Protein AF-A0A1I4KYV6-F1 (afdb_monomer)

Foldseek 3Di:
DEAAFFQDPVRQVVLLVVQLVVVVVPDPFYFYFDHPDNDGRCDPVNCVVVPHDPVNVVVRRVPTDGDPDDRDDPDDPPPDDPPDPDPDDDPVCVVPDDDAPAQWAPPHGPPDDDDDDDDPPPCSVLLVVLVLQCQQQQHHDVNTGGPHHAADEDEDPDPDPDPVVSQVVSCVVPPPGDCPSYHYHDDDDDPDDPDDDDDDD

Sequence (201 aa):
MVVVPDADDRGAATARSFAARARSAGATDVRVVAPLGERKGYDVSDSLDNGGTVEQLEALACAAEPESGPEPKPEEPDAGPRDGILNLRTSAEVRDMPDPLHLIGGVVPDGVIFQVHGPAGQYKSFLSLAMLLSVANGVPWLGHAITRSGRVVYVLSEGGKDPGSRIRAWLAAHPGCTDDNLLWAESAIQARSLVFTADSS

Solvent-accessible surface area (backbone atoms only — not comparable to full-atom values): 12683 Å² total; per-residue (Å²): 90,75,40,76,23,38,16,44,82,64,28,53,55,48,42,52,55,50,45,48,53,42,38,78,74,67,50,90,56,37,23,58,34,76,49,84,42,89,49,78,72,31,37,72,65,57,37,48,77,72,71,48,52,71,68,57,52,49,50,45,55,68,69,29,59,67,71,79,73,80,80,75,74,87,70,74,84,74,87,62,87,75,93,51,101,72,82,85,73,54,75,65,62,62,69,72,51,76,81,76,59,38,40,31,48,96,76,34,60,51,97,64,91,84,84,92,84,79,68,86,92,66,54,57,71,56,52,55,49,50,48,44,50,19,32,35,58,44,38,61,46,96,84,26,48,38,72,58,57,45,77,37,76,50,71,46,83,60,102,66,80,69,61,64,60,55,51,54,54,50,41,72,75,37,83,92,56,72,64,86,37,61,42,80,34,84,58,83,76,75,90,66,83,86,78,82,81,80,85,84,130

Structure (mmCIF, N/CA/C/O backbone):
data_AF-A0A1I4KYV6-F1
#
_entry.id   AF-A0A1I4KYV6-F1
#
loop_
_atom_site.group_PDB
_atom_site.id
_atom_site.type_symbol
_atom_site.label_atom_id
_atom_site.label_alt_id
_atom_site.label_comp_id
_atom_site.label_asym_id
_atom_site.label_entity_id
_atom_site.label_seq_id
_atom_site.pdbx_PDB_ins_code
_atom_site.Cartn_x
_atom_site.Cartn_y
_atom_site.Cartn_z
_atom_site.occupancy
_atom_site.B_iso_or_equiv
_atom_site.auth_seq_id
_atom_site.auth_comp_id
_atom_site.auth_asym_id
_atom_site.auth_atom_id
_atom_site.pdbx_PDB_model_num
ATOM 1 N N . MET A 1 1 ? -24.869 -6.304 31.002 1.00 73.94 1 MET A N 1
ATOM 2 C CA . MET A 1 1 ? -24.247 -5.480 29.943 1.00 73.94 1 MET A CA 1
ATOM 3 C C . MET A 1 1 ? -25.069 -4.218 29.788 1.00 73.94 1 MET A C 1
ATOM 5 O O . MET A 1 1 ? -26.287 -4.314 29.752 1.00 73.94 1 MET A O 1
ATOM 9 N N . VAL A 1 2 ? -24.424 -3.059 29.721 1.00 75.06 2 VAL A N 1
ATOM 10 C CA . VAL A 1 2 ? -25.105 -1.763 29.625 1.00 75.06 2 VAL A CA 1
ATOM 11 C C . VAL A 1 2 ? -24.638 -1.078 28.347 1.00 75.06 2 VAL A C 1
ATOM 13 O O . VAL A 1 2 ? -23.441 -1.041 28.077 1.00 75.06 2 VAL A O 1
ATOM 16 N N . VAL A 1 3 ? -25.582 -0.602 27.545 1.00 77.69 3 VAL A N 1
ATOM 17 C CA . VAL A 1 3 ? -25.354 0.068 26.265 1.00 77.69 3 VAL A CA 1
ATOM 18 C C . VAL A 1 3 ? -25.749 1.524 26.441 1.00 77.69 3 VAL A C 1
ATOM 20 O O . VAL A 1 3 ? -26.883 1.812 26.821 1.00 77.69 3 VAL A O 1
ATOM 23 N N . VAL A 1 4 ? -24.820 2.434 26.176 1.00 79.94 4 VAL A N 1
ATOM 24 C CA . VAL A 1 4 ? -25.071 3.875 26.234 1.00 79.94 4 VAL A CA 1
ATOM 25 C C . VAL A 1 4 ? -25.106 4.394 24.795 1.00 79.94 4 VAL A C 1
ATOM 27 O O . VAL A 1 4 ? -24.086 4.294 24.115 1.00 79.94 4 VAL A O 1
ATOM 30 N N . PRO A 1 5 ? -26.266 4.846 24.288 1.00 74.50 5 PRO A N 1
ATOM 31 C CA . PRO A 1 5 ? -26.385 5.377 22.939 1.00 74.50 5 PRO A CA 1
ATOM 32 C C . PRO A 1 5 ? -25.888 6.821 22.861 1.00 74.50 5 PRO A C 1
ATOM 34 O O . PRO A 1 5 ? -26.027 7.589 23.816 1.00 74.50 5 PRO A O 1
ATOM 37 N N . ASP A 1 6 ? -25.430 7.207 21.674 1.00 72.62 6 ASP A N 1
ATOM 38 C CA . ASP A 1 6 ? -25.257 8.614 21.325 1.00 72.62 6 ASP A CA 1
ATOM 39 C C . ASP A 1 6 ? -26.615 9.329 21.313 1.00 72.62 6 ASP A C 1
ATOM 41 O O . ASP A 1 6 ? -27.658 8.735 21.005 1.00 72.62 6 ASP A O 1
ATOM 45 N N . ALA A 1 7 ? -26.603 10.626 21.617 1.00 70.06 7 ALA A N 1
ATOM 46 C CA . ALA A 1 7 ? -27.782 11.487 21.597 1.00 70.06 7 ALA A CA 1
ATOM 47 C C . ALA A 1 7 ? -28.257 11.842 20.178 1.00 70.06 7 ALA A C 1
ATOM 49 O O . ALA A 1 7 ? -28.286 13.008 19.787 1.00 70.06 7 ALA A O 1
ATOM 50 N N . ASP A 1 8 ? -28.642 10.840 19.388 1.00 71.19 8 ASP A N 1
ATOM 51 C CA . ASP A 1 8 ? -29.376 11.027 18.140 1.00 71.19 8 ASP A CA 1
ATOM 52 C C . ASP A 1 8 ? -30.343 9.868 17.821 1.00 71.19 8 ASP A C 1
ATOM 54 O O . ASP A 1 8 ? -30.301 8.789 18.422 1.00 71.19 8 ASP A O 1
ATOM 58 N N . ASP A 1 9 ? -31.244 10.108 16.860 1.00 55.97 9 ASP A N 1
ATOM 59 C CA . ASP A 1 9 ? -32.286 9.151 16.459 1.00 55.97 9 ASP A CA 1
ATOM 60 C C . ASP A 1 9 ? -31.708 7.808 15.971 1.00 55.97 9 ASP A C 1
ATOM 62 O O . ASP A 1 9 ? -32.352 6.763 16.099 1.00 55.97 9 ASP A O 1
ATOM 66 N N . ARG A 1 10 ? -30.482 7.811 15.422 1.00 65.06 10 ARG A N 1
ATOM 67 C CA . ARG A 1 10 ? -29.798 6.598 14.948 1.00 65.06 10 ARG A CA 1
ATOM 68 C C . ARG A 1 10 ? -29.127 5.850 16.100 1.00 65.06 10 ARG A C 1
ATOM 70 O O . ARG A 1 10 ? -29.148 4.618 16.096 1.00 65.06 10 ARG A O 1
ATOM 77 N N . GLY A 1 11 ? -28.584 6.552 17.089 1.00 61.19 11 GLY A N 1
ATOM 78 C CA . GLY A 1 11 ? -27.910 6.001 18.262 1.00 61.19 11 GLY A CA 1
ATOM 79 C C . GLY A 1 11 ? -28.848 5.140 19.099 1.00 61.19 11 GLY A C 1
ATOM 80 O O . GLY A 1 11 ? -28.524 3.994 19.418 1.00 61.19 11 GLY A O 1
ATOM 81 N N . ALA A 1 12 ? -30.067 5.627 19.353 1.00 66.88 12 ALA A N 1
ATOM 82 C CA . ALA A 1 12 ? -31.075 4.876 20.101 1.00 66.88 12 ALA A CA 1
ATOM 83 C C . ALA A 1 12 ? -31.522 3.587 19.378 1.00 66.88 12 ALA A C 1
ATOM 85 O O . ALA A 1 12 ? -31.639 2.530 20.004 1.00 66.88 12 ALA A O 1
ATOM 86 N N . ALA A 1 13 ? -31.745 3.643 18.060 1.00 66.50 13 ALA A N 1
ATOM 87 C CA . ALA A 1 13 ? -32.128 2.473 17.263 1.00 66.50 13 ALA A CA 1
ATOM 88 C C . ALA A 1 13 ? -30.987 1.442 17.156 1.00 66.50 13 ALA A C 1
ATOM 90 O O . ALA A 1 13 ? -31.209 0.230 17.260 1.00 66.50 13 ALA A O 1
ATOM 91 N N . THR A 1 14 ? -29.752 1.925 17.014 1.00 68.50 14 THR A N 1
ATOM 92 C CA . THR A 1 14 ? -28.546 1.089 16.941 1.00 68.50 14 THR A CA 1
ATOM 93 C C . THR A 1 14 ? -28.287 0.378 18.268 1.00 68.50 14 THR A C 1
ATOM 95 O O . THR A 1 14 ? -28.042 -0.829 18.279 1.00 68.50 14 THR A O 1
ATOM 98 N N . ALA A 1 15 ? -28.418 1.083 19.396 1.00 71.62 15 ALA A N 1
ATOM 99 C CA . ALA A 1 15 ? -28.247 0.504 20.725 1.00 71.62 15 ALA A CA 1
ATOM 100 C C . ALA A 1 15 ? -29.270 -0.603 21.018 1.00 71.62 15 ALA A C 1
ATOM 102 O O . ALA A 1 15 ? -28.895 -1.658 21.533 1.00 71.62 15 ALA A O 1
ATOM 103 N N . ARG A 1 16 ? -30.537 -0.421 20.619 1.00 73.75 16 ARG A N 1
ATOM 104 C CA . ARG A 1 16 ? -31.571 -1.466 20.739 1.00 73.75 16 ARG A CA 1
ATOM 105 C C . ARG A 1 16 ? -31.271 -2.681 19.860 1.00 73.75 16 ARG A C 1
ATOM 107 O O . ARG A 1 16 ? -31.397 -3.814 20.319 1.00 73.75 16 ARG A O 1
ATOM 114 N N . SER A 1 17 ? -30.811 -2.461 18.629 1.00 69.88 17 SER A N 1
ATOM 115 C CA . SER A 1 17 ? -30.428 -3.547 17.712 1.00 69.88 17 SER A CA 1
ATOM 116 C C . SER A 1 17 ? -29.234 -4.346 18.242 1.00 69.88 17 SER A C 1
ATOM 118 O O . SER A 1 17 ? -29.226 -5.577 18.203 1.00 69.88 17 SER A O 1
ATOM 120 N N . PHE A 1 18 ? -28.236 -3.661 18.806 1.00 74.12 18 PHE A N 1
ATOM 121 C CA . PHE A 1 18 ? -27.112 -4.300 19.485 1.00 74.12 18 PHE A CA 1
ATOM 122 C C . PHE A 1 18 ? -27.566 -5.086 20.721 1.00 74.12 18 PHE A C 1
ATOM 124 O O . PHE A 1 18 ? -27.161 -6.237 20.893 1.00 74.12 18 PHE A O 1
ATOM 131 N N . ALA A 1 19 ? -28.445 -4.507 21.544 1.00 76.00 19 ALA A N 1
ATOM 132 C CA . ALA A 1 19 ? -28.967 -5.167 22.734 1.00 76.00 19 ALA A CA 1
ATOM 133 C C . ALA A 1 19 ? -29.714 -6.464 22.396 1.00 76.00 19 ALA A C 1
ATOM 135 O O . ALA A 1 19 ? -29.501 -7.492 23.041 1.00 76.00 19 ALA A O 1
ATOM 136 N N . ALA A 1 20 ? -30.520 -6.444 21.335 1.00 69.88 20 ALA A N 1
ATOM 137 C CA . ALA A 1 20 ? -31.213 -7.623 20.843 1.00 69.88 20 ALA A CA 1
ATOM 138 C C . ALA A 1 20 ? -30.245 -8.711 20.347 1.00 69.88 20 ALA A C 1
ATOM 140 O O . ALA A 1 20 ? -30.370 -9.871 20.734 1.00 69.88 20 ALA A O 1
ATOM 141 N N . ARG A 1 21 ? -29.220 -8.340 19.567 1.00 70.69 21 ARG A N 1
ATOM 142 C CA . ARG A 1 21 ? -28.192 -9.285 19.091 1.00 70.69 21 ARG A CA 1
ATOM 143 C C . ARG A 1 21 ? -27.394 -9.902 20.237 1.00 70.69 21 ARG A C 1
ATOM 145 O O . ARG A 1 21 ? -27.110 -11.096 20.208 1.00 70.69 21 ARG A O 1
ATOM 152 N N . ALA A 1 22 ? -27.057 -9.111 21.253 1.00 70.94 22 ALA A N 1
ATOM 153 C CA . ALA A 1 22 ? -26.382 -9.611 22.444 1.00 70.94 22 ALA A CA 1
ATOM 154 C C . ALA A 1 22 ? -27.251 -10.630 23.197 1.00 70.94 22 ALA A C 1
ATOM 156 O O . ALA A 1 22 ? -26.737 -11.666 23.620 1.00 70.94 22 ALA A O 1
ATOM 157 N N . ARG A 1 23 ? -28.567 -10.389 23.305 1.00 75.00 23 ARG A N 1
ATOM 158 C CA . ARG A 1 23 ? -29.514 -11.352 23.890 1.00 75.00 23 ARG A CA 1
ATOM 159 C C . ARG A 1 23 ? -29.583 -12.654 23.089 1.00 75.00 23 ARG A C 1
ATOM 161 O O . ARG A 1 23 ? -29.449 -13.717 23.688 1.00 75.00 23 ARG A O 1
ATOM 168 N N . SER A 1 24 ? -29.687 -12.593 21.759 1.00 65.19 24 SER A N 1
ATOM 169 C CA . SER A 1 24 ? -29.679 -13.800 20.910 1.00 65.19 24 SER A CA 1
ATOM 170 C C . SER A 1 24 ? -28.340 -14.554 20.943 1.00 65.19 24 SER A C 1
ATOM 172 O O . SER A 1 24 ? -28.306 -15.762 20.731 1.00 65.19 24 SER A O 1
ATOM 174 N N . ALA A 1 25 ? -27.235 -13.878 21.275 1.00 69.31 25 ALA 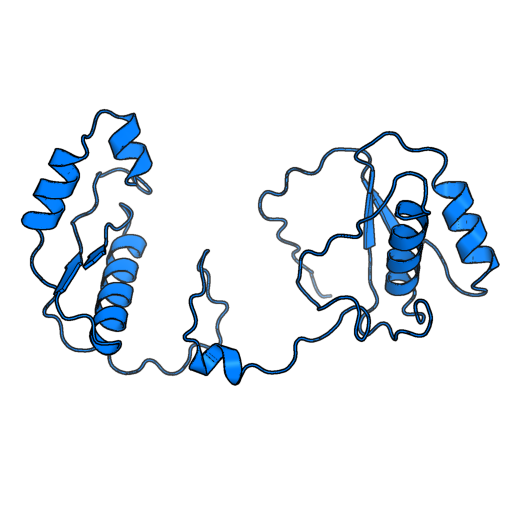A N 1
ATOM 175 C CA . ALA A 1 25 ? -25.933 -14.503 21.525 1.00 69.31 25 ALA A CA 1
ATOM 176 C C . ALA A 1 25 ? -25.787 -15.107 22.942 1.00 69.31 25 ALA A C 1
ATOM 178 O O . ALA A 1 25 ? -24.726 -15.635 23.273 1.00 69.31 25 ALA A O 1
ATOM 179 N N . GLY A 1 26 ? -26.830 -15.039 23.779 1.00 72.50 26 GLY A N 1
ATOM 180 C CA . GLY A 1 26 ? -26.866 -15.629 25.120 1.00 72.50 26 GLY A CA 1
ATOM 181 C C . GLY A 1 26 ? -26.654 -14.647 26.277 1.00 72.50 26 GLY A C 1
ATOM 182 O O . GLY A 1 26 ? -26.533 -15.087 27.421 1.00 72.50 26 GLY A O 1
ATOM 183 N N . ALA A 1 27 ? -26.610 -13.331 26.033 1.00 72.88 27 ALA A N 1
ATOM 184 C CA . ALA A 1 27 ? -26.543 -12.351 27.117 1.00 72.88 27 ALA A CA 1
ATOM 185 C C . ALA A 1 27 ? -27.884 -12.276 27.868 1.00 72.88 27 ALA A C 1
ATOM 187 O O . ALA A 1 27 ? -28.926 -11.983 27.285 1.00 72.88 27 ALA A O 1
ATOM 188 N N . THR A 1 28 ? -27.854 -12.514 29.179 1.00 73.38 28 THR A N 1
ATOM 189 C CA . THR A 1 28 ? -29.063 -12.615 30.016 1.00 73.38 28 THR A CA 1
ATOM 190 C C . THR A 1 28 ? -29.511 -11.294 30.642 1.00 73.38 28 THR A C 1
ATOM 192 O O . THR A 1 28 ? -30.671 -11.173 31.018 1.00 73.38 28 THR A O 1
ATOM 195 N N . ASP A 1 29 ? -28.617 -10.309 30.762 1.00 75.50 29 ASP A N 1
ATOM 196 C CA . ASP A 1 29 ? -28.914 -8.978 31.313 1.00 75.50 29 ASP A CA 1
ATOM 197 C C . ASP A 1 29 ? -28.306 -7.915 30.393 1.00 75.50 29 ASP A C 1
ATOM 199 O O . ASP A 1 29 ? -27.091 -7.686 30.408 1.00 75.50 29 ASP A O 1
ATOM 203 N N . VAL A 1 30 ? -29.136 -7.313 29.539 1.00 77.94 30 VAL A N 1
ATOM 204 C CA . VAL A 1 30 ? -28.747 -6.233 28.627 1.00 77.94 30 VAL A CA 1
ATOM 205 C C . VAL A 1 30 ? -29.667 -5.041 28.850 1.00 77.94 30 VAL A C 1
ATOM 207 O O . VAL A 1 30 ? -30.885 -5.182 28.783 1.00 77.94 30 VAL A O 1
ATOM 210 N N . ARG A 1 31 ? -29.082 -3.874 29.116 1.00 80.38 31 ARG A N 1
ATOM 211 C CA . ARG A 1 31 ? -29.794 -2.632 29.436 1.00 80.38 31 ARG A CA 1
ATOM 212 C C . ARG A 1 31 ? -29.348 -1.539 28.482 1.00 80.38 31 ARG A C 1
ATOM 214 O O . ARG A 1 31 ? -28.150 -1.418 28.233 1.00 80.38 31 ARG A O 1
ATOM 221 N N . VAL A 1 32 ? -30.283 -0.752 27.967 1.00 78.81 32 VAL A N 1
ATOM 222 C CA . VAL A 1 32 ? -29.984 0.422 27.139 1.00 78.81 32 VAL A CA 1
ATOM 223 C C . VAL A 1 32 ? -30.329 1.661 27.955 1.00 78.81 32 VAL A C 1
ATOM 225 O O . VAL A 1 32 ? -31.465 1.825 28.393 1.00 78.81 32 VAL A O 1
ATOM 228 N N . VAL A 1 33 ? -29.337 2.510 28.201 1.00 82.19 33 VAL A N 1
ATOM 229 C CA . VAL A 1 33 ? -29.520 3.763 28.943 1.00 82.19 33 VAL A CA 1
ATOM 230 C C . VAL A 1 33 ? -30.110 4.815 28.002 1.00 82.19 33 VAL A C 1
ATOM 232 O O . VAL A 1 33 ? -29.878 4.774 26.794 1.00 82.19 33 VAL A O 1
ATOM 235 N N . ALA A 1 34 ? -30.883 5.762 28.534 1.00 74.06 34 ALA A N 1
ATOM 236 C CA . ALA A 1 34 ? -31.271 6.940 27.764 1.00 74.06 34 ALA A CA 1
ATOM 237 C C . ALA A 1 34 ? -30.023 7.746 27.334 1.00 74.06 34 ALA A C 1
ATOM 239 O O . ALA A 1 34 ? -29.004 7.701 28.029 1.00 74.06 34 ALA A O 1
ATOM 240 N N . PRO A 1 35 ? -30.077 8.492 26.219 1.00 74.94 35 PRO A N 1
ATOM 241 C CA . PRO A 1 35 ? -28.957 9.330 25.814 1.00 74.94 35 PRO A CA 1
ATOM 242 C C . PRO A 1 35 ? -28.558 10.342 26.896 1.00 74.94 35 PRO A C 1
ATOM 244 O O . PRO A 1 35 ? -29.416 10.914 27.568 1.00 74.94 35 PRO A O 1
ATOM 247 N N . LEU A 1 36 ? -27.251 10.574 27.048 1.00 74.00 36 LEU A N 1
ATOM 248 C CA . LEU A 1 36 ? -26.672 11.376 28.139 1.00 74.00 36 LEU A CA 1
ATOM 249 C C . LEU A 1 36 ? -26.781 12.898 27.943 1.00 74.00 36 LEU A C 1
ATOM 251 O O . LEU A 1 36 ? -26.338 13.663 28.797 1.00 74.00 36 LEU A O 1
ATOM 255 N N . GLY A 1 37 ? -27.360 13.352 26.834 1.00 67.12 37 GLY A N 1
ATOM 256 C CA . GLY A 1 37 ? -27.524 14.767 26.528 1.00 67.12 37 GLY A CA 1
ATOM 257 C C . GLY A 1 37 ? -28.583 15.008 25.460 1.00 67.12 37 GLY A C 1
ATOM 258 O O . GLY A 1 37 ? -29.018 14.093 24.770 1.00 67.12 37 GLY A O 1
ATOM 259 N N . GLU A 1 38 ? -29.002 16.264 25.322 1.00 67.69 38 GLU A N 1
ATOM 260 C CA . GLU A 1 38 ? -29.987 16.687 24.313 1.00 67.69 38 GLU A CA 1
ATOM 261 C C . GLU A 1 38 ? -29.324 17.162 23.010 1.00 67.69 38 GLU A C 1
ATOM 263 O O . GLU A 1 38 ? -29.978 17.349 21.983 1.00 67.69 38 GLU A O 1
ATOM 268 N N . ARG A 1 39 ? -28.003 17.385 23.041 1.00 72.25 39 ARG A N 1
ATOM 269 C CA . ARG A 1 39 ? -27.239 17.829 21.878 1.00 72.25 39 ARG A CA 1
ATOM 270 C C . ARG A 1 39 ? -26.939 16.640 20.971 1.00 72.25 39 ARG A C 1
ATOM 272 O O . ARG A 1 39 ? -26.388 15.640 21.412 1.00 72.25 39 ARG A O 1
ATOM 279 N N . LYS A 1 40 ? -27.202 16.807 19.674 1.00 70.81 40 LYS A N 1
ATOM 280 C CA . LYS A 1 40 ? -26.864 15.811 18.652 1.00 70.81 40 LYS A CA 1
ATOM 281 C C . LYS A 1 40 ? -25.385 15.411 18.717 1.00 70.81 40 LYS A C 1
ATOM 283 O O . LYS A 1 40 ? -24.521 16.279 18.580 1.00 70.81 40 LYS A O 1
ATOM 288 N N . GLY A 1 41 ? -25.133 14.111 18.862 1.00 67.06 41 GLY A N 1
ATOM 289 C CA . GLY A 1 41 ? -23.789 13.529 18.930 1.00 67.06 41 GLY A CA 1
ATOM 290 C C . GLY A 1 41 ? -23.097 13.664 20.288 1.00 67.06 41 GLY A C 1
ATOM 291 O O . GLY A 1 41 ? -21.900 13.426 20.350 1.00 67.06 41 GLY A O 1
ATOM 292 N N . TYR A 1 42 ? -23.821 14.066 21.339 1.00 74.56 42 TYR A N 1
ATOM 293 C CA . TYR A 1 42 ? -23.301 14.074 22.705 1.00 74.56 42 TYR A CA 1
ATOM 294 C C . TYR A 1 42 ? -23.134 12.639 23.212 1.00 74.56 42 TYR A C 1
ATOM 296 O O . TYR A 1 42 ? -24.094 11.859 23.170 1.00 74.56 42 TYR A O 1
ATOM 304 N N . ASP A 1 43 ? -21.933 12.311 23.683 1.00 78.88 43 ASP A N 1
ATOM 305 C CA . ASP A 1 43 ? -21.541 10.963 24.097 1.00 78.88 43 ASP A CA 1
ATOM 306 C C . ASP A 1 43 ? -21.033 10.903 25.557 1.00 78.88 43 ASP A C 1
ATOM 308 O O . ASP A 1 43 ? -21.141 11.853 26.340 1.00 78.88 43 ASP A O 1
ATOM 312 N N . VAL A 1 44 ? -20.511 9.740 25.961 1.00 79.88 44 VAL A N 1
ATOM 313 C CA . VAL A 1 44 ? -19.952 9.523 27.309 1.00 79.88 44 VAL A CA 1
ATOM 314 C C . VAL A 1 44 ? -18.728 10.406 27.562 1.00 79.88 44 VAL A C 1
ATOM 316 O O . VAL A 1 44 ? -18.550 10.889 28.680 1.00 79.88 44 VAL A O 1
ATOM 319 N N . SER A 1 45 ? -17.888 10.617 26.549 1.00 75.94 45 SER A N 1
ATOM 320 C CA . SER A 1 45 ? -16.689 11.445 26.663 1.00 75.94 45 SER A CA 1
ATOM 321 C C . SER A 1 45 ? -17.066 12.905 26.887 1.00 75.94 45 SER A C 1
ATOM 323 O O . SER A 1 45 ? -16.581 13.507 27.843 1.00 75.94 45 SER A O 1
ATOM 325 N N . ASP A 1 46 ? -18.023 13.424 26.115 1.00 80.12 46 ASP A N 1
ATOM 326 C CA . ASP A 1 46 ? -18.579 14.761 26.318 1.00 80.12 46 ASP A CA 1
ATOM 327 C C . ASP A 1 46 ? -19.182 14.910 27.723 1.00 80.12 46 ASP A C 1
ATOM 329 O O . ASP A 1 46 ? -19.010 15.941 28.376 1.00 80.12 46 ASP A O 1
ATOM 333 N N . SER A 1 47 ? -19.870 13.878 28.223 1.00 79.44 47 SER A N 1
ATOM 334 C CA . SER A 1 47 ? -20.422 13.891 29.578 1.00 79.44 47 SER A CA 1
ATOM 335 C C . SER A 1 47 ? -19.338 14.018 30.646 1.00 79.44 47 SER A C 1
ATOM 337 O O . SER A 1 47 ? -19.502 14.816 31.566 1.00 79.44 47 SER A O 1
ATOM 339 N N . LEU A 1 48 ? -18.251 13.252 30.548 1.00 81.69 48 LEU A N 1
ATOM 340 C CA . LEU A 1 48 ? -17.160 13.282 31.527 1.00 81.69 48 LEU A CA 1
ATOM 341 C C . LEU A 1 48 ? -16.377 14.602 31.464 1.00 81.69 48 LEU A C 1
ATOM 343 O O . LEU A 1 48 ? -16.055 15.179 32.504 1.00 81.69 48 LEU A O 1
ATOM 347 N N . ASP A 1 49 ? -16.146 15.125 30.259 1.00 83.12 49 ASP A N 1
ATOM 348 C CA . ASP A 1 49 ? -15.432 16.388 30.045 1.00 83.12 49 ASP A CA 1
ATOM 349 C C . ASP A 1 49 ? -16.224 17.606 30.554 1.00 83.12 49 ASP A C 1
ATOM 351 O O . ASP A 1 49 ? -15.636 18.605 30.974 1.00 83.12 49 ASP A O 1
ATOM 355 N N . ASN A 1 50 ? -17.558 17.517 30.586 1.00 80.31 50 ASN A N 1
ATOM 356 C CA . ASN A 1 50 ? -18.445 18.562 31.111 1.00 80.31 50 ASN A CA 1
ATOM 357 C C . ASN A 1 50 ? -18.845 18.356 32.586 1.00 80.31 50 ASN A C 1
ATOM 359 O O . ASN A 1 50 ? -19.812 18.955 33.060 1.00 80.31 50 ASN A O 1
ATOM 363 N N . GLY A 1 51 ? -18.092 17.542 33.333 1.00 81.50 51 GLY A N 1
ATOM 364 C CA . GLY A 1 51 ? -18.267 17.372 34.779 1.00 81.50 51 GLY A CA 1
ATOM 365 C C . GLY A 1 51 ? -19.301 16.322 35.190 1.00 81.50 51 GLY A C 1
ATOM 366 O O . GLY A 1 51 ? -19.662 16.258 36.366 1.00 81.50 51 GLY A O 1
ATOM 367 N N . GLY A 1 52 ? -19.770 15.495 34.255 1.00 82.44 52 GLY A N 1
ATOM 368 C CA . GLY A 1 52 ? -20.478 14.261 34.574 1.00 82.44 52 GLY A CA 1
ATOM 369 C C . GLY A 1 52 ? -19.545 13.276 35.277 1.00 82.44 52 GLY A C 1
ATOM 370 O O . GLY A 1 52 ? -18.352 13.214 34.980 1.00 82.44 52 GLY A O 1
ATOM 371 N N . THR A 1 53 ? -20.072 12.513 36.230 1.00 81.38 53 THR A N 1
ATOM 372 C CA . THR A 1 53 ? -19.264 11.585 37.030 1.00 81.38 53 THR A CA 1
ATOM 373 C C . THR A 1 53 ? -19.568 10.129 36.702 1.00 81.38 53 THR A C 1
ATOM 375 O O . THR A 1 53 ? -20.637 9.788 36.190 1.00 81.38 53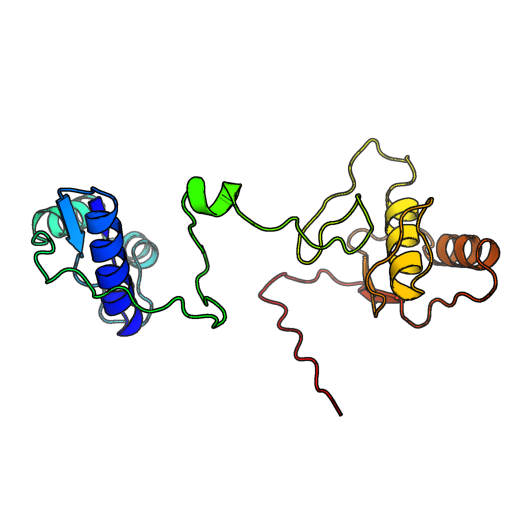 THR A O 1
ATOM 378 N N . VAL A 1 54 ? -18.623 9.242 37.017 1.00 76.75 54 VAL A N 1
ATOM 379 C CA . VAL A 1 54 ? -18.799 7.795 36.824 1.00 76.75 54 VAL A CA 1
ATOM 380 C C . VAL A 1 54 ? -19.984 7.285 37.648 1.00 76.75 54 VAL A C 1
ATOM 382 O O . VAL A 1 54 ? -20.771 6.486 37.155 1.00 76.75 54 VAL A O 1
ATOM 385 N N . GLU A 1 55 ? -20.189 7.819 38.851 1.00 78.12 55 GLU A N 1
ATOM 386 C CA . GLU A 1 55 ? -21.298 7.448 39.735 1.00 78.12 55 GLU A CA 1
ATOM 387 C C . GLU A 1 55 ? -22.661 7.799 39.122 1.00 78.12 55 GLU A C 1
ATOM 389 O O . GLU A 1 55 ? -23.639 7.076 39.310 1.00 78.12 55 GLU A O 1
ATOM 394 N N . GLN A 1 56 ? -22.743 8.891 38.356 1.00 77.19 56 GLN A N 1
ATOM 395 C CA . GLN A 1 56 ? -23.964 9.255 37.634 1.00 77.19 56 GLN A CA 1
ATOM 396 C C . GLN A 1 56 ? -24.242 8.280 36.485 1.00 77.19 56 GLN A C 1
ATOM 398 O O . GLN A 1 56 ? -25.388 7.874 36.291 1.00 77.19 56 GLN A O 1
ATOM 403 N N . LEU A 1 57 ? -23.203 7.847 35.764 1.00 77.12 57 LEU A N 1
ATOM 404 C CA . LEU A 1 57 ? -23.324 6.821 34.724 1.00 77.12 57 LEU A CA 1
ATOM 405 C C . LEU A 1 57 ? -23.734 5.466 35.315 1.00 77.12 57 LEU A C 1
ATOM 407 O O . LEU A 1 57 ? -24.587 4.781 34.752 1.00 77.12 57 LEU A O 1
ATOM 411 N N . GLU A 1 58 ? -23.186 5.099 36.473 1.00 76.62 58 GLU A N 1
ATOM 412 C CA . GLU A 1 58 ? -23.568 3.890 37.210 1.00 76.62 58 GLU A CA 1
ATOM 413 C C . GLU A 1 58 ? -25.013 3.951 37.715 1.00 76.62 58 GLU A C 1
ATOM 415 O O . GLU A 1 58 ? -25.743 2.962 37.619 1.00 76.62 58 GLU A O 1
ATOM 420 N N . ALA A 1 59 ? -25.462 5.110 38.203 1.00 79.19 59 ALA A N 1
ATOM 421 C CA . ALA A 1 59 ? -26.846 5.315 38.615 1.00 79.19 59 ALA A CA 1
ATOM 422 C C . ALA A 1 59 ? -27.812 5.173 37.428 1.00 79.19 59 ALA A C 1
ATOM 424 O O . ALA A 1 59 ? -28.842 4.509 37.548 1.00 79.19 59 ALA A O 1
ATOM 425 N N . LEU A 1 60 ? -27.457 5.730 36.267 1.00 80.31 60 LEU A N 1
ATOM 426 C CA . LEU A 1 60 ? -28.232 5.600 35.032 1.00 80.31 60 LEU A CA 1
ATOM 427 C C . LEU A 1 60 ? -28.266 4.154 34.518 1.00 80.31 60 LEU A C 1
ATOM 429 O O . LEU A 1 60 ? -29.321 3.660 34.125 1.00 80.31 60 LEU A O 1
ATOM 433 N N . ALA A 1 61 ? -27.138 3.450 34.582 1.00 75.88 61 ALA A N 1
ATOM 434 C CA . ALA A 1 61 ? -27.045 2.031 34.260 1.00 75.88 61 ALA A CA 1
ATOM 435 C C . ALA A 1 61 ? -27.909 1.157 35.188 1.00 75.88 61 ALA A C 1
ATOM 437 O O . ALA A 1 61 ? -28.565 0.218 34.731 1.00 75.88 61 ALA A O 1
ATOM 438 N N . CYS A 1 62 ? -27.926 1.473 36.486 1.00 77.44 62 CYS A N 1
ATOM 439 C CA . CYS A 1 62 ? -28.760 0.791 37.475 1.00 77.44 62 CYS A CA 1
ATOM 440 C C . CYS A 1 62 ? -30.253 1.071 37.269 1.00 77.44 62 CYS A C 1
ATOM 442 O O . CYS A 1 62 ? -31.060 0.159 37.447 1.00 77.44 62 CYS A O 1
ATOM 444 N N . ALA A 1 63 ? -30.607 2.305 36.900 1.00 77.12 63 ALA A N 1
ATOM 445 C CA . ALA A 1 63 ? -31.984 2.735 36.664 1.00 77.12 63 ALA A CA 1
ATOM 446 C C . ALA A 1 63 ? -32.554 2.256 35.318 1.00 77.12 63 ALA A C 1
ATOM 448 O O . ALA A 1 63 ? -33.772 2.193 35.167 1.00 77.12 63 ALA A O 1
ATOM 449 N N . ALA A 1 64 ? -31.699 1.922 34.347 1.00 77.44 64 ALA A N 1
ATOM 450 C CA . ALA A 1 64 ? -32.129 1.396 33.059 1.00 77.44 64 ALA A CA 1
ATOM 451 C C . ALA A 1 64 ? -32.790 0.019 33.218 1.00 77.44 64 ALA A C 1
ATOM 453 O O . ALA A 1 64 ? -32.226 -0.903 33.821 1.00 77.44 64 ALA A O 1
ATOM 454 N N . GLU A 1 65 ? -33.985 -0.127 32.649 1.00 73.31 65 GLU A N 1
ATOM 455 C CA . GLU A 1 65 ? -34.703 -1.396 32.654 1.00 73.31 65 GLU A CA 1
ATOM 456 C C . GLU A 1 65 ? -34.034 -2.409 31.704 1.00 73.31 65 GLU A C 1
ATOM 458 O O . GLU A 1 65 ? -33.500 -2.027 30.655 1.00 73.31 65 GLU A O 1
ATOM 463 N N . PRO A 1 66 ? -34.043 -3.712 32.044 1.00 71.75 66 PRO A N 1
ATOM 464 C CA . PRO A 1 66 ? -33.603 -4.757 31.130 1.00 71.75 66 PRO A CA 1
ATOM 465 C C . PRO A 1 66 ? -34.436 -4.737 29.848 1.00 71.75 66 PRO A C 1
ATOM 467 O O . PRO A 1 66 ? -35.668 -4.764 29.889 1.00 71.75 66 PRO A O 1
ATOM 470 N N . GLU A 1 67 ? -33.762 -4.736 28.700 1.00 71.44 67 GLU A N 1
ATOM 471 C CA . GLU A 1 67 ? -34.425 -4.753 27.399 1.00 71.44 67 GLU A CA 1
ATOM 472 C C . GLU A 1 67 ? -35.243 -6.040 27.243 1.00 71.44 67 GLU A C 1
ATOM 474 O O . GLU A 1 67 ? -34.690 -7.137 27.143 1.00 71.44 67 GLU A O 1
ATOM 479 N N . SER A 1 68 ? -36.570 -5.903 27.199 1.00 59.91 68 SER A N 1
ATOM 480 C CA . SER A 1 68 ? -37.547 -7.004 27.177 1.00 59.91 68 SER A CA 1
ATOM 481 C C . SER A 1 68 ? -38.388 -7.050 25.891 1.00 59.91 68 SER A C 1
ATOM 483 O O . SER A 1 68 ? -39.432 -7.698 25.841 1.00 59.91 68 SER A O 1
ATOM 485 N N . GLY A 1 69 ? -37.917 -6.403 24.820 1.00 60.03 69 GLY A N 1
ATOM 486 C CA . GLY A 1 69 ? -38.582 -6.403 23.515 1.00 60.03 69 GLY A CA 1
ATOM 487 C C . GLY A 1 69 ? -38.571 -7.763 22.793 1.00 60.03 69 GLY A C 1
ATOM 488 O O . GLY A 1 69 ? -37.747 -8.629 23.126 1.00 60.03 69 GLY A O 1
ATOM 489 N N . PRO A 1 70 ? -39.482 -7.955 21.812 1.00 51.94 70 PRO A N 1
ATOM 490 C CA . PRO A 1 70 ? -39.534 -9.152 20.981 1.00 51.94 70 PRO A CA 1
ATOM 491 C C . PRO A 1 70 ? -38.222 -9.333 20.220 1.00 51.94 70 PRO A C 1
ATOM 493 O O . PRO A 1 70 ? -37.614 -8.365 19.761 1.00 51.94 70 PRO A O 1
ATOM 496 N N . GLU A 1 71 ? -37.797 -10.588 20.102 1.00 49.66 71 GLU A N 1
ATOM 497 C CA . GLU A 1 71 ? -36.604 -10.964 19.353 1.00 49.66 71 GLU A CA 1
ATOM 498 C C . GLU A 1 71 ? -36.744 -10.458 17.903 1.00 49.66 71 GLU A C 1
ATOM 500 O O . GLU A 1 71 ? -37.782 -10.711 17.274 1.00 49.66 71 GLU A O 1
ATOM 505 N N . PRO A 1 72 ? -35.780 -9.680 17.376 1.00 50.00 72 PRO A N 1
ATOM 506 C CA . PRO A 1 72 ? -35.873 -9.171 16.020 1.00 50.00 72 PRO A CA 1
ATOM 507 C C . PRO A 1 72 ? -35.926 -10.361 15.067 1.00 50.00 72 PRO A C 1
ATOM 509 O O . PRO A 1 72 ? -35.148 -11.311 15.187 1.00 50.00 72 PRO A O 1
ATOM 512 N N . LYS A 1 73 ? -36.874 -10.321 14.124 1.00 42.75 73 LYS A N 1
ATOM 513 C CA . LYS A 1 73 ? -36.909 -11.297 13.033 1.00 42.75 73 LYS A CA 1
ATOM 514 C C . LYS A 1 73 ? -35.540 -11.283 12.346 1.00 42.75 73 LYS A C 1
ATOM 516 O O . LYS A 1 73 ? -34.987 -10.194 12.208 1.00 42.75 73 LYS A O 1
ATOM 521 N N . PRO A 1 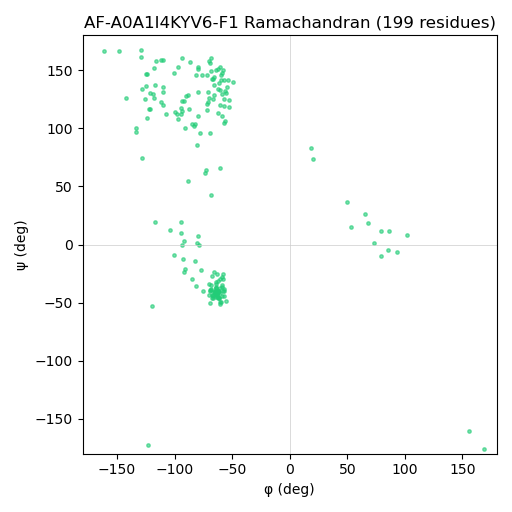74 ? -35.004 -12.440 11.918 1.00 44.41 74 PRO A N 1
ATOM 522 C CA . PRO A 1 74 ? -33.760 -12.474 11.167 1.00 44.41 74 PRO A CA 1
ATOM 523 C C . PRO A 1 74 ? -33.937 -11.588 9.937 1.00 44.41 74 PRO A C 1
ATOM 525 O O . PRO A 1 74 ? -34.692 -11.928 9.027 1.00 44.41 74 PRO A O 1
ATOM 528 N N . GLU A 1 75 ? -33.319 -10.414 9.954 1.00 45.69 75 GLU A N 1
ATOM 529 C CA . GLU A 1 75 ? -33.209 -9.593 8.764 1.00 45.69 75 GLU A CA 1
ATOM 530 C C . GLU A 1 75 ? -32.301 -10.368 7.810 1.00 45.69 75 GLU A C 1
ATOM 532 O O . GLU A 1 75 ? -31.213 -10.816 8.192 1.00 45.69 75 GLU A O 1
ATOM 537 N N . GLU A 1 76 ? -32.799 -10.616 6.598 1.00 40.69 76 GLU A N 1
ATOM 538 C CA . GLU A 1 76 ? -32.010 -11.209 5.524 1.00 40.69 76 GLU A CA 1
ATOM 539 C C . GLU A 1 76 ? -30.689 -10.440 5.407 1.00 40.69 76 GLU A C 1
ATOM 541 O O . GLU A 1 76 ? -30.686 -9.220 5.591 1.00 40.69 76 GLU A O 1
ATOM 546 N N . PRO A 1 77 ? -29.558 -11.128 5.172 1.00 42.44 77 PRO A N 1
ATOM 547 C CA . PRO A 1 77 ? -28.245 -10.511 5.238 1.00 42.44 77 PRO A CA 1
ATOM 548 C C . PRO A 1 77 ? -28.183 -9.335 4.266 1.00 42.44 77 PRO A C 1
ATOM 550 O O . PRO A 1 77 ? -28.076 -9.514 3.055 1.00 42.44 77 PRO A O 1
ATOM 553 N N . ASP A 1 78 ? -28.245 -8.133 4.833 1.00 43.06 78 ASP A N 1
ATOM 554 C CA . ASP A 1 78 ? -28.051 -6.891 4.113 1.00 43.06 78 ASP A CA 1
ATOM 555 C C . ASP A 1 78 ? -26.655 -6.927 3.478 1.00 43.06 78 ASP A C 1
ATOM 557 O O . ASP A 1 78 ? -25.624 -6.952 4.166 1.00 43.06 78 ASP A O 1
ATOM 561 N N . ALA A 1 79 ? -26.651 -7.027 2.148 1.00 43.88 79 ALA A N 1
ATOM 562 C CA . ALA A 1 79 ? -25.473 -6.970 1.293 1.00 43.88 79 ALA A CA 1
ATOM 563 C C . ALA A 1 79 ? -25.012 -5.519 1.052 1.00 43.88 79 ALA A C 1
ATOM 565 O O . ALA A 1 79 ? -24.121 -5.283 0.233 1.00 43.88 79 ALA A O 1
ATOM 566 N N . GLY A 1 80 ? -25.615 -4.544 1.738 1.00 46.12 80 GLY A N 1
ATOM 567 C CA . GLY A 1 80 ? -25.175 -3.161 1.754 1.00 46.12 80 GLY A CA 1
ATOM 568 C C . GLY A 1 80 ? -23.847 -2.955 2.503 1.00 46.12 80 GLY A C 1
ATOM 569 O O . GLY A 1 80 ? -23.474 -3.750 3.376 1.00 46.12 80 GLY A O 1
ATOM 570 N N . PRO A 1 81 ? -23.101 -1.879 2.185 1.00 44.31 81 PRO A N 1
ATOM 571 C CA . PRO A 1 81 ? -21.942 -1.462 2.963 1.00 44.31 81 PRO A CA 1
ATOM 572 C C . PRO A 1 81 ? -22.363 -1.216 4.414 1.00 44.31 81 PRO A C 1
ATOM 574 O O . PRO A 1 81 ? -23.218 -0.382 4.703 1.00 44.31 81 PRO A O 1
ATOM 577 N N . ARG A 1 82 ? -21.773 -1.968 5.343 1.00 52.94 82 ARG A N 1
ATOM 578 C CA . ARG A 1 82 ? -22.046 -1.810 6.772 1.00 52.94 82 ARG A CA 1
ATOM 579 C C . ARG A 1 82 ? -21.272 -0.596 7.290 1.00 52.94 82 ARG A C 1
ATOM 581 O O . ARG A 1 82 ? -20.095 -0.726 7.631 1.00 52.94 82 ARG A O 1
ATOM 588 N N . ASP A 1 83 ? -21.948 0.552 7.341 1.00 51.19 83 ASP A N 1
ATOM 589 C CA . ASP A 1 83 ? -21.472 1.877 7.792 1.00 51.19 83 ASP A CA 1
ATOM 590 C C . ASP A 1 83 ? -21.182 1.963 9.314 1.00 51.19 83 ASP A C 1
ATOM 592 O O . ASP A 1 83 ? -21.530 2.931 9.989 1.00 51.19 83 ASP A O 1
ATOM 596 N N . GLY A 1 84 ? -20.547 0.942 9.897 1.00 53.72 84 GLY A N 1
ATOM 597 C CA . GLY A 1 84 ? -20.123 0.925 11.300 1.00 53.72 84 GLY A CA 1
ATOM 598 C C . GLY A 1 84 ? -18.603 1.000 11.444 1.00 53.72 84 GLY A C 1
ATOM 599 O O . GLY A 1 84 ? -17.881 0.257 10.782 1.00 53.72 84 GLY A O 1
ATOM 600 N N . ILE A 1 85 ? -18.109 1.835 12.369 1.00 57.81 85 ILE A N 1
ATOM 601 C CA . ILE A 1 85 ? -16.675 1.942 12.728 1.00 57.81 85 ILE A CA 1
ATOM 602 C C . ILE A 1 85 ? -16.107 0.591 13.215 1.00 57.81 85 ILE A C 1
ATOM 604 O O .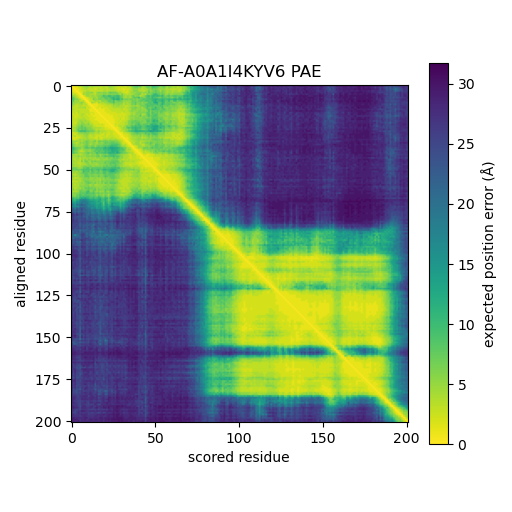 ILE A 1 85 ? -14.914 0.327 13.070 1.00 57.81 85 ILE A O 1
ATOM 608 N N . LEU A 1 86 ? -16.959 -0.296 13.741 1.00 48.25 86 LEU A N 1
ATOM 609 C CA . LEU A 1 86 ? -16.596 -1.636 14.205 1.00 48.25 86 LEU A CA 1
ATOM 610 C C . LEU A 1 86 ? -17.592 -2.679 13.683 1.00 48.25 86 LEU A C 1
ATOM 612 O O . LEU A 1 86 ? -18.639 -2.930 14.277 1.00 48.25 86 LEU A O 1
ATOM 616 N N . ASN A 1 87 ? -17.236 -3.332 12.578 1.00 71.31 87 ASN A N 1
ATOM 617 C CA . ASN A 1 87 ? -17.966 -4.487 12.059 1.00 71.31 87 ASN A CA 1
ATOM 618 C C . ASN A 1 87 ? -17.563 -5.760 12.821 1.00 71.31 87 ASN A C 1
ATOM 620 O O . ASN A 1 87 ? -16.672 -6.500 12.402 1.00 71.31 87 ASN A O 1
ATOM 624 N N . LEU A 1 88 ? -18.216 -6.004 13.962 1.00 75.75 88 LEU A N 1
ATOM 625 C CA . LEU A 1 88 ? -17.989 -7.199 14.777 1.00 75.75 88 LEU A CA 1
ATOM 626 C C . LEU A 1 88 ? -18.541 -8.451 14.078 1.00 75.75 88 LEU A C 1
ATOM 628 O O . LEU A 1 88 ? -19.691 -8.476 13.633 1.00 75.75 88 LEU A O 1
ATOM 632 N N . ARG A 1 89 ? -17.714 -9.496 14.016 1.00 78.38 89 ARG A N 1
ATOM 633 C CA . ARG A 1 89 ? -18.055 -10.833 13.516 1.00 78.38 89 ARG A CA 1
ATOM 634 C C . ARG A 1 89 ? -17.757 -11.869 14.594 1.00 78.38 89 ARG A C 1
ATOM 636 O O . ARG A 1 89 ? -16.813 -11.714 15.367 1.00 78.38 89 ARG A O 1
ATOM 643 N N . THR A 1 90 ? -18.554 -12.925 14.644 1.00 85.62 90 THR A N 1
ATOM 644 C CA . THR A 1 90 ? -18.313 -14.094 15.493 1.00 85.62 90 THR A CA 1
ATOM 645 C C . THR A 1 90 ? -17.116 -14.897 14.982 1.00 85.62 90 THR A C 1
ATOM 647 O O . THR A 1 90 ? -16.765 -14.853 13.803 1.00 85.62 90 THR A O 1
ATOM 650 N N . SER A 1 91 ? -16.487 -15.692 15.851 1.00 82.31 91 SER A N 1
ATOM 651 C CA . SER A 1 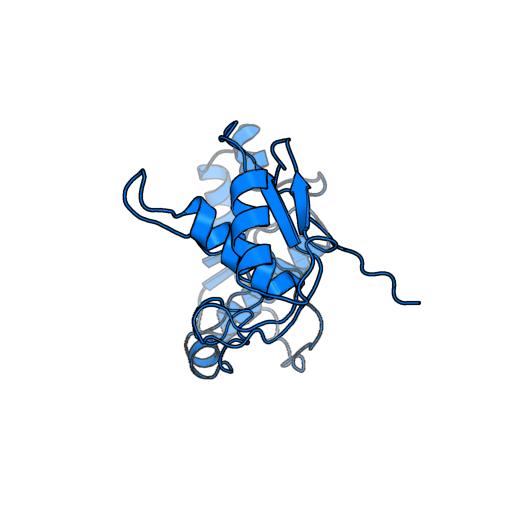91 ? -15.362 -16.547 15.446 1.00 82.31 91 SER A CA 1
ATOM 652 C C . SER A 1 91 ? -15.743 -17.612 14.411 1.00 82.31 91 SER A C 1
ATOM 654 O O . SER A 1 91 ? -14.868 -18.064 13.678 1.00 82.31 91 SER A O 1
ATOM 656 N N . ALA A 1 92 ? -17.015 -18.027 14.357 1.00 86.00 92 ALA A N 1
ATOM 657 C CA . ALA A 1 92 ? -17.518 -18.940 13.331 1.00 86.00 92 ALA A CA 1
ATOM 658 C C . ALA A 1 92 ? -17.542 -18.245 11.962 1.00 86.00 92 ALA A C 1
ATOM 660 O O . ALA A 1 92 ? -16.915 -18.723 11.026 1.00 86.00 92 ALA A O 1
ATOM 661 N N . GLU A 1 93 ? -18.134 -17.049 11.891 1.00 83.94 93 GLU A N 1
ATOM 662 C CA . GLU A 1 93 ? -18.153 -16.241 10.666 1.00 83.94 93 GLU A CA 1
ATOM 663 C C . GLU A 1 93 ? -16.742 -15.908 10.172 1.00 83.94 93 GLU A C 1
ATOM 665 O O . GLU A 1 93 ? -16.513 -15.891 8.971 1.00 83.94 93 GLU A O 1
ATOM 670 N N . VAL A 1 94 ? -15.787 -15.658 11.078 1.00 83.00 94 VAL A N 1
ATOM 671 C CA . VAL A 1 94 ? -14.391 -15.379 10.699 1.00 83.00 94 VAL A CA 1
ATOM 672 C C . VAL A 1 94 ? -13.682 -16.594 10.115 1.00 83.00 94 VAL A C 1
ATOM 674 O O . VAL A 1 94 ? -12.860 -16.439 9.217 1.00 83.00 94 VAL A O 1
ATOM 677 N N . ARG A 1 95 ? -13.989 -17.794 10.609 1.00 81.81 95 ARG A N 1
ATOM 678 C CA . ARG A 1 95 ? -13.363 -19.035 10.144 1.00 81.81 95 ARG A CA 1
ATOM 679 C C . ARG A 1 95 ? -13.805 -19.414 8.736 1.00 81.81 95 ARG A C 1
ATOM 681 O O . ARG A 1 95 ? -12.998 -19.947 7.986 1.00 81.81 95 ARG A O 1
ATOM 688 N N . ASP A 1 96 ? -15.055 -19.112 8.405 1.00 87.12 96 ASP A N 1
ATOM 689 C CA . ASP A 1 96 ? -15.664 -19.447 7.119 1.00 87.12 96 ASP A CA 1
ATOM 690 C C . ASP A 1 96 ? -15.552 -18.294 6.100 1.00 87.12 96 ASP A C 1
ATOM 692 O O . ASP A 1 96 ? -16.183 -18.331 5.041 1.00 87.12 96 ASP A O 1
ATOM 696 N N . MET A 1 97 ? -14.768 -17.247 6.403 1.00 78.25 97 MET A N 1
ATOM 697 C CA . MET A 1 97 ? -14.535 -16.154 5.458 1.00 78.25 97 MET A CA 1
ATOM 698 C C . MET A 1 97 ? -13.735 -16.635 4.240 1.00 78.25 97 MET A C 1
ATOM 700 O O . MET A 1 97 ? -12.810 -17.435 4.390 1.00 78.25 97 MET A O 1
ATOM 704 N N . PRO A 1 98 ? -14.053 -16.122 3.036 1.00 80.06 98 PRO A N 1
ATOM 705 C CA . PRO A 1 98 ? -13.253 -16.399 1.855 1.00 80.06 98 PRO A CA 1
ATOM 706 C C . PRO A 1 98 ? -11.834 -15.854 2.036 1.00 80.06 98 PRO A C 1
ATOM 708 O O . PRO A 1 98 ? -11.632 -14.840 2.714 1.00 80.06 98 PRO A O 1
ATOM 711 N N . ASP A 1 99 ? -10.869 -16.503 1.386 1.00 78.12 99 ASP A N 1
ATOM 712 C CA . ASP A 1 99 ? -9.493 -16.016 1.360 1.00 78.12 99 ASP A CA 1
ATOM 713 C C . ASP A 1 99 ? -9.459 -14.567 0.849 1.00 78.12 99 ASP A C 1
ATOM 715 O O . ASP A 1 99 ? -10.148 -14.232 -0.127 1.00 78.12 99 ASP A O 1
ATOM 719 N N . PRO A 1 100 ? -8.685 -13.680 1.501 1.00 75.31 100 PRO A N 1
ATOM 720 C CA . PRO A 1 100 ? -8.619 -12.292 1.088 1.00 75.31 100 PRO A CA 1
ATOM 721 C C . PRO A 1 100 ? -8.070 -12.214 -0.334 1.00 75.31 100 PRO A C 1
ATOM 723 O O . PRO A 1 100 ? -7.107 -12.894 -0.688 1.00 75.31 100 PRO A O 1
ATOM 726 N N . LEU A 1 101 ? -8.647 -11.337 -1.153 1.00 84.12 101 LEU A N 1
ATOM 727 C CA . LEU A 1 101 ? -8.000 -10.952 -2.402 1.00 84.12 101 LEU A CA 1
ATOM 728 C C . LEU A 1 101 ? -6.638 -10.335 -2.070 1.00 84.12 101 LEU A C 1
ATOM 730 O O . LEU A 1 101 ? -6.479 -9.678 -1.044 1.00 84.12 101 LEU A O 1
ATOM 734 N N . HIS A 1 102 ? -5.648 -10.550 -2.926 1.00 88.06 102 HIS A N 1
ATOM 735 C CA . HIS A 1 102 ? -4.310 -9.990 -2.757 1.00 88.06 102 HIS A CA 1
ATOM 736 C C . HIS A 1 102 ? -4.071 -8.931 -3.817 1.00 88.06 102 HIS A C 1
ATOM 738 O O . HIS A 1 102 ? -4.260 -9.239 -4.981 1.00 88.06 102 HIS A O 1
ATOM 744 N N . LEU A 1 103 ? -3.592 -7.739 -3.463 1.00 90.50 103 LEU A N 1
ATOM 745 C CA . LEU A 1 103 ? -3.056 -6.768 -4.424 1.00 90.50 103 LEU A CA 1
ATOM 746 C C . LEU A 1 103 ? -1.753 -7.285 -5.059 1.00 90.50 103 LEU A C 1
ATOM 748 O O . LEU A 1 103 ? -1.557 -7.199 -6.271 1.00 90.50 103 LEU A O 1
ATOM 752 N N . ILE A 1 104 ? -0.881 -7.859 -4.225 1.00 92.62 104 ILE A N 1
ATOM 753 C CA . ILE A 1 104 ? 0.350 -8.546 -4.633 1.00 92.62 104 ILE A CA 1
ATOM 754 C C . ILE A 1 104 ? 0.264 -9.972 -4.101 1.00 92.62 104 ILE A C 1
ATOM 756 O O . ILE A 1 104 ? 0.210 -10.175 -2.883 1.00 92.62 104 ILE A O 1
ATOM 760 N N . GLY A 1 105 ? 0.229 -10.952 -5.004 1.00 91.88 105 GLY A N 1
ATOM 761 C CA . GLY A 1 105 ? -0.071 -12.348 -4.684 1.00 91.88 105 GLY A CA 1
ATOM 762 C C . GLY A 1 105 ? 0.802 -12.903 -3.558 1.00 91.88 105 GLY A C 1
ATOM 763 O O . GLY A 1 105 ? 2.021 -12.951 -3.685 1.00 91.88 105 GLY A O 1
ATOM 764 N N . GLY A 1 106 ? 0.183 -13.311 -2.447 1.00 88.56 106 GLY A N 1
ATOM 765 C CA . GLY A 1 106 ? 0.879 -13.864 -1.278 1.00 88.56 106 GLY A CA 1
ATOM 766 C C . GLY A 1 106 ? 1.666 -12.856 -0.428 1.00 88.56 106 GLY A C 1
ATOM 767 O O . GLY A 1 106 ? 2.282 -13.265 0.549 1.00 88.56 106 GLY A O 1
ATOM 768 N N . VAL A 1 107 ? 1.653 -11.560 -0.768 1.00 90.44 107 VAL A N 1
ATOM 769 C CA . VAL A 1 107 ? 2.450 -10.524 -0.077 1.00 90.44 107 VAL A CA 1
ATOM 770 C C . VAL A 1 107 ? 1.565 -9.443 0.528 1.00 90.44 107 VAL A C 1
ATOM 772 O O . VAL A 1 107 ? 1.677 -9.150 1.714 1.00 90.44 107 VAL A O 1
ATOM 775 N N . VAL A 1 108 ? 0.683 -8.846 -0.275 1.00 89.31 108 VAL A N 1
ATOM 776 C CA . VAL A 1 108 ? -0.161 -7.722 0.148 1.00 89.31 108 VAL A CA 1
ATOM 777 C C . VAL A 1 108 ? -1.618 -8.093 -0.093 1.00 89.31 108 VAL A C 1
ATOM 779 O O . VAL A 1 108 ? -2.013 -8.173 -1.257 1.00 89.31 108 VAL A O 1
ATOM 782 N N . PRO A 1 109 ? -2.413 -8.338 0.963 1.00 86.69 109 PRO A N 1
ATOM 783 C CA . PRO A 1 109 ? -3.866 -8.416 0.855 1.00 86.69 109 PRO A CA 1
ATOM 784 C C . PRO A 1 109 ? -4.445 -7.112 0.286 1.00 86.69 109 PRO A C 1
ATOM 786 O O . PRO A 1 109 ? -3.874 -6.039 0.468 1.00 86.69 109 PRO A O 1
ATOM 789 N N . ASP A 1 110 ? -5.561 -7.181 -0.424 1.00 84.31 110 ASP A N 1
ATOM 790 C CA . ASP A 1 110 ? -6.255 -5.997 -0.924 1.00 84.31 110 ASP A CA 1
ATOM 791 C C . ASP A 1 110 ? -7.021 -5.299 0.212 1.00 84.31 110 ASP A C 1
ATOM 793 O O . ASP A 1 110 ? -7.513 -5.941 1.140 1.00 84.31 110 ASP A O 1
ATOM 797 N N . GLY A 1 111 ? -7.105 -3.969 0.153 1.00 80.12 111 GLY A N 1
ATOM 798 C CA . GLY A 1 111 ? -7.857 -3.167 1.125 1.00 80.12 111 GLY A CA 1
ATOM 799 C C . GLY A 1 111 ? -7.291 -3.121 2.553 1.00 80.12 111 GLY A C 1
ATOM 800 O O . GLY A 1 111 ? -8.022 -2.756 3.472 1.00 80.12 111 GLY A O 1
ATOM 801 N N . VAL A 1 112 ? -6.015 -3.468 2.768 1.00 80.62 112 VAL A N 1
ATOM 802 C CA . VAL A 1 112 ? -5.381 -3.435 4.101 1.00 80.62 112 VAL A CA 1
ATOM 803 C C . VAL A 1 112 ? -4.306 -2.359 4.227 1.00 80.62 112 VAL A C 1
ATOM 805 O O . VAL A 1 112 ? -3.698 -1.925 3.250 1.00 80.62 112 VAL A O 1
ATOM 808 N N . ILE A 1 113 ? -4.018 -1.981 5.471 1.00 84.75 113 ILE A N 1
ATOM 809 C CA . ILE A 1 113 ? -2.807 -1.241 5.828 1.00 84.75 113 ILE A CA 1
ATOM 810 C C . ILE A 1 113 ? -1.721 -2.265 6.161 1.00 84.75 113 ILE A C 1
ATOM 812 O O . ILE A 1 113 ? -1.933 -3.148 6.992 1.00 84.75 113 ILE A O 1
ATOM 816 N N . PHE A 1 114 ? -0.552 -2.141 5.536 1.00 84.94 114 PHE A N 1
ATOM 817 C CA . PHE A 1 114 ? 0.609 -2.989 5.810 1.00 84.94 114 PHE A CA 1
ATOM 818 C C . PHE A 1 114 ? 1.860 -2.145 6.072 1.00 84.94 114 PHE A C 1
ATOM 820 O O . PHE A 1 114 ? 1.923 -0.969 5.711 1.00 84.94 114 PHE A O 1
ATOM 827 N N . GLN A 1 115 ? 2.871 -2.751 6.697 1.00 86.44 115 GLN A N 1
ATOM 828 C CA . GLN A 1 115 ? 4.130 -2.089 7.032 1.00 86.44 115 GLN A CA 1
ATOM 829 C C . GLN A 1 115 ? 5.329 -2.896 6.528 1.00 86.44 115 GLN A C 1
ATOM 831 O O . GLN A 1 115 ? 5.431 -4.098 6.764 1.00 86.44 115 GLN A O 1
ATOM 836 N N . VAL A 1 116 ? 6.281 -2.212 5.891 1.00 85.75 116 VAL A N 1
ATOM 837 C CA . VAL A 1 116 ? 7.602 -2.768 5.564 1.00 85.75 116 VAL A CA 1
ATOM 838 C C . VAL A 1 116 ? 8.575 -2.400 6.685 1.00 85.75 116 VAL A C 1
ATOM 840 O O . VAL A 1 116 ? 8.878 -1.225 6.886 1.00 85.75 116 VAL A O 1
ATOM 843 N N . HIS A 1 117 ? 9.082 -3.395 7.415 1.00 85.62 117 HIS A N 1
ATOM 844 C CA . HIS A 1 117 ? 9.943 -3.189 8.586 1.00 85.62 117 HIS A CA 1
ATOM 845 C C . HIS A 1 117 ? 11.371 -3.746 8.404 1.00 85.62 117 HIS A C 1
ATOM 847 O O . HIS A 1 117 ? 11.634 -4.618 7.581 1.00 85.62 117 HIS A O 1
ATOM 853 N N . GLY A 1 118 ? 12.331 -3.225 9.178 1.00 82.69 118 GLY A N 1
ATOM 854 C CA . GLY A 1 118 ? 13.633 -3.852 9.449 1.00 82.69 118 GLY A CA 1
ATOM 855 C C . GLY A 1 118 ? 14.722 -2.831 9.834 1.00 82.69 118 GLY A C 1
ATOM 856 O O . GLY A 1 118 ? 14.404 -1.672 10.088 1.00 82.69 118 GLY A O 1
ATOM 857 N N . PRO A 1 119 ? 16.017 -3.180 9.731 1.00 81.44 119 PRO A N 1
ATOM 858 C CA . PRO A 1 119 ? 17.118 -2.270 10.077 1.00 81.44 119 PRO A CA 1
ATOM 859 C C . PRO A 1 119 ? 17.264 -1.076 9.119 1.00 81.44 119 PRO A C 1
ATOM 861 O O . PRO A 1 119 ? 16.972 -1.202 7.924 1.00 81.44 119 PRO A O 1
ATOM 864 N N . ALA A 1 120 ? 17.743 0.068 9.616 1.00 76.88 120 ALA A N 1
ATOM 865 C CA . ALA A 1 120 ? 18.058 1.238 8.792 1.00 76.88 120 ALA A CA 1
ATOM 866 C C . ALA A 1 120 ? 19.104 0.905 7.710 1.00 76.88 120 ALA A C 1
ATOM 868 O O . ALA A 1 120 ? 19.954 0.039 7.897 1.00 76.88 120 ALA A O 1
ATOM 869 N N . GLY A 1 121 ? 19.019 1.567 6.552 1.00 75.50 121 GLY A N 1
ATOM 870 C CA . GLY A 1 121 ? 19.930 1.332 5.421 1.00 75.50 121 GLY A CA 1
ATOM 871 C C . GLY A 1 121 ? 19.624 0.092 4.567 1.00 75.50 121 GLY A C 1
ATOM 872 O O . GLY A 1 121 ? 20.153 -0.022 3.470 1.00 75.50 121 GLY A O 1
ATOM 873 N N . GLN A 1 122 ? 18.708 -0.786 4.989 1.00 80.06 122 GLN A N 1
ATOM 874 C CA . GLN A 1 122 ? 18.396 -2.038 4.282 1.00 80.06 122 GLN A CA 1
ATOM 875 C C . GLN A 1 122 ? 17.310 -1.875 3.207 1.00 80.06 122 GLN A C 1
ATOM 877 O O . GLN A 1 122 ? 16.284 -2.547 3.252 1.00 80.06 122 GLN A O 1
ATOM 882 N N . TYR A 1 123 ? 17.505 -0.937 2.278 1.00 84.75 123 TYR A N 1
ATOM 883 C CA . TYR A 1 123 ? 16.737 -0.789 1.026 1.00 84.75 123 TYR A CA 1
ATOM 884 C C . TYR A 1 123 ? 15.199 -0.710 1.122 1.00 84.75 123 TYR A C 1
ATOM 886 O O . TYR A 1 123 ? 14.533 -0.800 0.097 1.00 84.75 123 TYR A O 1
ATOM 894 N N . LYS A 1 124 ? 14.603 -0.476 2.298 1.00 87.75 124 LYS A N 1
ATOM 895 C CA . LYS A 1 124 ? 13.133 -0.492 2.484 1.00 87.75 124 LYS A CA 1
ATOM 896 C C . LYS A 1 124 ? 12.411 0.454 1.549 1.00 87.75 124 LYS A C 1
ATOM 898 O O . LYS A 1 124 ? 11.489 0.049 0.867 1.00 87.75 124 LYS A O 1
ATOM 903 N N . SER A 1 125 ? 12.876 1.696 1.471 1.00 84.25 125 SER A N 1
ATOM 904 C CA . SER A 1 125 ? 12.279 2.697 0.590 1.00 84.25 125 SER A CA 1
ATOM 905 C C . SER A 1 125 ? 12.424 2.324 -0.886 1.00 84.25 125 SER A C 1
ATOM 907 O O . SER A 1 125 ? 11.557 2.652 -1.683 1.00 84.25 125 SER A O 1
ATOM 909 N N . PHE A 1 126 ? 13.508 1.634 -1.262 1.00 87.56 126 PHE A N 1
ATOM 910 C CA . PHE A 1 126 ? 13.663 1.112 -2.620 1.00 87.56 126 PHE A CA 1
ATOM 911 C C . PHE A 1 126 ? 12.690 -0.044 -2.875 1.00 87.56 126 PHE A C 1
ATOM 913 O O . PHE A 1 126 ? 12.033 -0.063 -3.907 1.00 87.56 126 PHE A O 1
ATOM 920 N N . LEU A 1 127 ? 12.542 -0.957 -1.910 1.00 90.44 127 LEU A N 1
ATOM 921 C CA . LEU A 1 127 ? 11.597 -2.068 -1.968 1.00 90.44 127 LEU A CA 1
ATOM 922 C C . LEU A 1 127 ? 10.152 -1.568 -2.089 1.00 90.44 127 LEU A C 1
ATOM 924 O O . LEU A 1 127 ? 9.442 -1.985 -2.999 1.00 90.44 127 LEU A O 1
ATOM 928 N N . SER A 1 128 ? 9.744 -0.632 -1.228 1.00 90.62 128 SER A N 1
ATOM 929 C CA . SER A 1 128 ? 8.425 0.004 -1.266 1.00 90.62 128 SER A CA 1
ATOM 930 C C . SER A 1 128 ? 8.177 0.702 -2.602 1.00 90.62 128 SER A C 1
ATOM 932 O O . SER A 1 128 ? 7.114 0.537 -3.190 1.00 90.62 128 SER A O 1
ATOM 934 N N . LEU A 1 129 ? 9.163 1.436 -3.125 1.00 90.81 129 LEU A N 1
ATOM 935 C CA . LEU A 1 129 ? 9.038 2.092 -4.425 1.00 90.81 129 LEU A CA 1
ATOM 936 C C . LEU A 1 129 ? 8.911 1.077 -5.572 1.00 90.81 129 LEU A C 1
ATOM 938 O O . LEU A 1 129 ? 8.079 1.256 -6.455 1.00 90.81 129 LEU A O 1
ATOM 942 N N . ALA A 1 130 ? 9.686 -0.008 -5.540 1.00 93.38 130 ALA A N 1
ATOM 943 C CA . ALA A 1 130 ? 9.601 -1.078 -6.529 1.00 93.38 130 ALA A CA 1
ATOM 944 C C . ALA A 1 130 ? 8.241 -1.794 -6.491 1.00 93.38 130 ALA A C 1
ATOM 946 O O . ALA A 1 130 ? 7.712 -2.134 -7.548 1.00 93.38 130 ALA A O 1
ATOM 947 N N . MET A 1 131 ? 7.653 -1.994 -5.302 1.00 94.25 131 MET A N 1
ATOM 948 C CA . MET A 1 131 ? 6.284 -2.511 -5.163 1.00 94.25 131 MET A CA 1
ATOM 949 C C . MET A 1 131 ? 5.284 -1.584 -5.855 1.00 94.25 131 MET A C 1
ATOM 951 O O . MET A 1 131 ? 4.492 -2.044 -6.671 1.00 94.25 131 MET A O 1
ATOM 955 N N . LEU A 1 132 ? 5.353 -0.278 -5.576 1.00 94.00 132 LEU A N 1
ATOM 956 C CA . LEU A 1 132 ? 4.436 0.706 -6.154 1.00 94.00 132 LEU A CA 1
ATOM 957 C C . LEU A 1 132 ? 4.568 0.792 -7.677 1.00 94.00 132 LEU A C 1
ATOM 959 O O . LEU A 1 132 ? 3.554 0.779 -8.362 1.00 94.00 132 LEU A O 1
ATOM 963 N N . LEU A 1 133 ? 5.789 0.805 -8.216 1.00 95.62 133 LEU A N 1
ATOM 964 C CA . LEU A 1 133 ? 6.020 0.800 -9.666 1.00 95.62 133 LEU A CA 1
ATOM 965 C C . LEU A 1 133 ? 5.515 -0.487 -10.336 1.00 95.62 133 LEU A C 1
ATOM 967 O O . LEU A 1 133 ? 4.952 -0.429 -11.429 1.00 95.62 133 LEU A O 1
ATOM 971 N N . SER A 1 134 ? 5.650 -1.633 -9.664 1.00 96.38 134 SER A N 1
ATOM 972 C CA . SER A 1 134 ? 5.121 -2.910 -10.161 1.00 96.38 134 SER A CA 1
ATOM 973 C C . SER A 1 134 ? 3.592 -2.903 -10.197 1.00 96.38 134 SER A C 1
ATOM 975 O O . SER A 1 134 ? 3.000 -3.283 -11.204 1.00 96.38 134 SER A O 1
ATOM 977 N N . VAL A 1 135 ? 2.947 -2.380 -9.146 1.00 95.19 135 VAL A N 1
ATOM 978 C CA . VAL A 1 135 ? 1.489 -2.171 -9.109 1.00 95.19 135 VAL A CA 1
ATOM 979 C C . VAL A 1 135 ? 1.048 -1.182 -10.193 1.00 95.19 135 VAL A C 1
ATOM 981 O O . VAL A 1 135 ? 0.107 -1.462 -10.928 1.00 95.19 135 VAL A O 1
ATOM 984 N N . ALA A 1 136 ? 1.756 -0.063 -10.354 1.00 95.38 136 ALA A N 1
ATOM 985 C CA . ALA A 1 136 ? 1.440 0.978 -11.333 1.00 95.38 136 ALA A CA 1
ATOM 986 C C . ALA A 1 136 ? 1.436 0.474 -12.783 1.00 95.38 136 ALA A C 1
ATOM 988 O O . ALA A 1 136 ? 0.630 0.929 -13.596 1.00 95.38 136 ALA A O 1
ATOM 989 N N . ASN A 1 137 ? 2.322 -0.477 -13.086 1.00 96.12 137 ASN A N 1
ATOM 990 C CA . ASN A 1 137 ? 2.493 -1.055 -14.417 1.00 96.12 137 ASN A CA 1
ATOM 991 C C . ASN A 1 137 ? 1.806 -2.420 -14.588 1.00 96.12 137 ASN A C 1
ATOM 993 O O . ASN A 1 137 ? 1.753 -2.937 -15.699 1.00 96.12 137 ASN A O 1
ATOM 997 N N . GLY A 1 138 ? 1.290 -3.027 -13.514 1.00 95.50 138 GLY A N 1
ATOM 998 C CA . GLY A 1 138 ? 0.711 -4.374 -13.558 1.00 95.50 138 GLY A CA 1
ATOM 999 C C . GLY A 1 138 ? 1.724 -5.479 -13.871 1.00 95.50 138 GLY A C 1
ATOM 1000 O O . GLY A 1 138 ? 1.347 -6.517 -14.411 1.00 95.50 138 GLY A O 1
ATOM 1001 N N . VAL A 1 139 ? 3.004 -5.268 -13.554 1.00 96.75 139 VAL A N 1
ATOM 1002 C CA . VAL A 1 139 ? 4.080 -6.237 -13.818 1.00 96.75 139 VAL A CA 1
ATOM 1003 C C . VAL A 1 139 ? 4.443 -7.017 -12.557 1.00 96.75 139 VAL A C 1
ATOM 1005 O O . VAL A 1 139 ? 4.366 -6.452 -11.466 1.00 96.75 139 VAL A O 1
ATOM 1008 N N . PRO A 1 140 ? 4.859 -8.294 -12.661 1.00 96.25 140 PRO A N 1
ATOM 1009 C CA . PRO A 1 140 ? 5.192 -9.093 -11.489 1.00 96.25 140 PRO A CA 1
ATOM 1010 C C . PRO A 1 140 ? 6.263 -8.440 -10.613 1.00 96.25 140 PRO A C 1
ATOM 1012 O O . PRO A 1 140 ? 7.326 -8.046 -11.092 1.00 96.25 140 PRO A O 1
ATOM 1015 N N . TRP A 1 141 ? 6.014 -8.399 -9.309 1.00 94.62 141 TRP A N 1
ATOM 1016 C CA . TRP A 1 141 ? 6.968 -7.907 -8.325 1.00 94.62 141 TRP A CA 1
ATOM 1017 C C . TRP A 1 141 ? 7.711 -9.080 -7.690 1.00 94.62 141 TRP A C 1
ATOM 1019 O O . TRP A 1 141 ? 7.108 -9.872 -6.973 1.00 94.62 141 TRP A O 1
ATOM 1029 N N . LEU A 1 142 ? 9.016 -9.220 -7.952 1.00 93.81 142 LEU A N 1
ATOM 1030 C CA . LEU A 1 142 ? 9.849 -10.317 -7.420 1.00 93.81 142 LEU A CA 1
ATOM 1031 C C . LEU A 1 142 ? 9.235 -11.721 -7.626 1.00 93.81 142 LEU A C 1
ATOM 1033 O O . LEU A 1 142 ? 9.351 -12.594 -6.772 1.00 93.81 142 LEU A O 1
ATOM 1037 N N . GLY A 1 143 ? 8.561 -11.935 -8.760 1.00 93.62 143 GLY A N 1
ATOM 1038 C CA . GLY A 1 143 ? 7.872 -13.194 -9.076 1.00 93.62 143 GLY A CA 1
ATOM 1039 C C . GLY A 1 143 ? 6.443 -13.307 -8.530 1.00 93.62 143 GLY A C 1
ATOM 1040 O O . GLY A 1 143 ? 5.744 -14.257 -8.870 1.00 93.62 143 GLY A O 1
ATOM 1041 N N . HIS A 1 144 ? 5.973 -12.332 -7.750 1.00 95.69 144 HIS A N 1
ATOM 1042 C CA . HIS A 1 144 ? 4.592 -12.253 -7.284 1.00 95.69 144 HIS A CA 1
ATOM 1043 C C . HIS A 1 144 ? 3.720 -11.502 -8.293 1.00 95.69 144 HIS A C 1
ATOM 1045 O O . HIS A 1 144 ? 4.044 -10.389 -8.710 1.00 95.69 144 HIS A O 1
ATOM 1051 N N . ALA A 1 145 ? 2.596 -12.105 -8.678 1.00 94.81 145 ALA A N 1
ATOM 1052 C CA . ALA A 1 145 ? 1.651 -11.489 -9.600 1.00 94.81 145 ALA A CA 1
ATOM 1053 C C . ALA A 1 145 ? 0.963 -10.266 -8.971 1.00 94.81 145 ALA A C 1
ATOM 1055 O O . ALA A 1 145 ? 0.611 -10.275 -7.788 1.00 94.81 145 ALA A O 1
ATOM 1056 N N . ILE A 1 146 ? 0.739 -9.240 -9.791 1.00 94.56 146 ILE A N 1
ATOM 1057 C CA . ILE A 1 146 ? -0.106 -8.093 -9.457 1.00 94.56 146 ILE A CA 1
ATOM 1058 C C . ILE A 1 146 ? -1.515 -8.405 -9.947 1.00 94.56 146 ILE A C 1
ATOM 1060 O O . ILE A 1 146 ? -1.706 -8.692 -11.126 1.00 94.56 146 ILE A O 1
ATOM 1064 N N . THR A 1 147 ? -2.499 -8.370 -9.054 1.00 91.06 147 THR A N 1
ATOM 1065 C CA . THR A 1 147 ? -3.891 -8.702 -9.410 1.00 91.06 147 THR A CA 1
ATOM 1066 C C . THR A 1 147 ? -4.646 -7.516 -9.992 1.00 91.06 147 THR A C 1
ATOM 1068 O O . THR A 1 147 ? -5.538 -7.696 -10.817 1.00 91.06 147 THR A O 1
ATOM 1071 N N . ARG A 1 148 ? -4.278 -6.299 -9.579 1.00 90.19 148 ARG A N 1
ATOM 1072 C CA . ARG A 1 148 ? -4.876 -5.048 -10.037 1.00 90.19 148 ARG A CA 1
ATOM 1073 C C . ARG A 1 148 ? -3.807 -3.975 -10.177 1.00 90.19 148 ARG A C 1
ATOM 1075 O O . ARG A 1 148 ? -3.091 -3.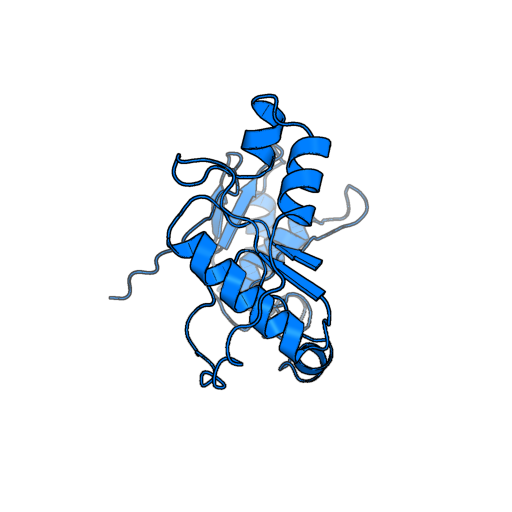686 -9.220 1.00 90.19 148 ARG A O 1
ATOM 1082 N N . SER A 1 149 ? -3.734 -3.370 -11.358 1.00 91.62 149 SER A N 1
ATOM 1083 C CA . SER A 1 149 ? -2.918 -2.184 -11.605 1.00 91.62 149 SER A CA 1
ATOM 1084 C C . SER A 1 149 ? -3.722 -0.898 -11.426 1.00 91.62 149 SER A C 1
ATOM 1086 O O . SER A 1 149 ? -4.956 -0.901 -11.429 1.00 91.62 149 SER A O 1
ATOM 1088 N N . GLY A 1 150 ? -3.024 0.218 -11.231 1.00 89.81 150 GLY A N 1
ATOM 1089 C CA . GLY A 1 150 ? -3.663 1.521 -11.089 1.00 89.81 150 GLY A CA 1
ATOM 1090 C C . GLY A 1 150 ? -2.713 2.606 -10.604 1.00 89.81 150 GLY A C 1
ATOM 1091 O O . GLY A 1 150 ? -1.519 2.379 -10.422 1.00 89.81 150 GLY A O 1
ATOM 1092 N N . ARG A 1 151 ? -3.260 3.801 -10.383 1.00 91.44 151 ARG A N 1
ATOM 1093 C CA . ARG A 1 151 ? -2.496 4.926 -9.837 1.00 91.44 151 ARG A CA 1
ATOM 1094 C C . ARG A 1 151 ? -2.055 4.630 -8.411 1.00 91.44 151 ARG A C 1
ATOM 1096 O O . ARG A 1 151 ? -2.840 4.144 -7.597 1.00 91.44 151 ARG A O 1
ATOM 1103 N N . VAL A 1 152 ? -0.815 4.979 -8.112 1.00 91.50 152 VAL A N 1
ATOM 1104 C CA . VAL A 1 152 ? -0.197 4.819 -6.798 1.00 91.50 152 VAL A CA 1
ATOM 1105 C C . VAL A 1 152 ? 0.338 6.161 -6.319 1.00 91.50 152 VAL A C 1
ATOM 1107 O O . VAL A 1 152 ? 0.784 6.978 -7.120 1.00 91.50 152 VAL A O 1
ATOM 1110 N N . VAL A 1 153 ? 0.298 6.396 -5.010 1.00 90.19 153 VAL A N 1
ATOM 1111 C CA . VAL A 1 153 ? 0.823 7.622 -4.399 1.00 90.19 153 VAL A CA 1
ATOM 1112 C C . VAL A 1 153 ? 1.961 7.253 -3.457 1.00 90.19 153 VAL A C 1
ATOM 1114 O O . VAL A 1 153 ? 1.781 6.437 -2.554 1.00 90.19 153 VAL A O 1
ATOM 1117 N N . TYR A 1 154 ? 3.124 7.870 -3.650 1.00 88.44 154 TYR A N 1
ATOM 1118 C CA . TYR A 1 154 ? 4.244 7.809 -2.720 1.00 88.44 154 TYR A CA 1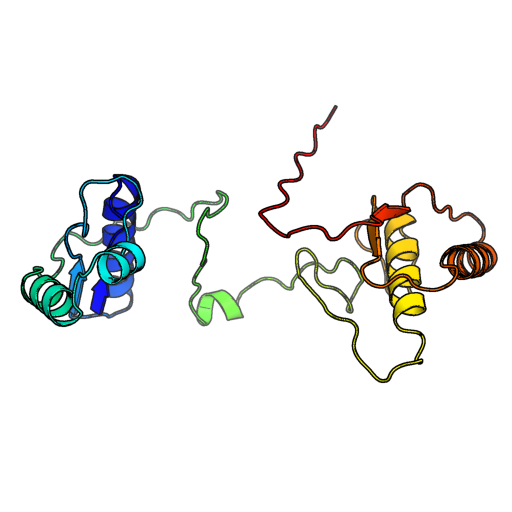
ATOM 1119 C C . TYR A 1 154 ? 4.258 9.079 -1.862 1.00 88.44 154 TYR A C 1
ATOM 1121 O O . TYR A 1 154 ? 4.495 10.178 -2.366 1.00 88.44 154 TYR A O 1
ATOM 1129 N N . VAL A 1 155 ? 4.027 8.933 -0.556 1.00 86.69 155 VAL A N 1
ATOM 1130 C CA . VAL A 1 155 ? 4.061 10.047 0.405 1.00 86.69 155 VAL A CA 1
ATOM 1131 C C . VAL A 1 155 ? 5.451 10.133 1.038 1.00 86.69 155 VAL A C 1
ATOM 1133 O O . VAL A 1 155 ? 5.898 9.201 1.707 1.00 86.69 155 VAL A O 1
ATOM 1136 N N . LEU A 1 156 ? 6.149 11.247 0.823 1.00 77.44 156 LEU A N 1
ATOM 1137 C CA . LEU A 1 156 ? 7.464 11.525 1.399 1.00 77.44 156 LEU A CA 1
ATOM 1138 C C . LEU A 1 156 ? 7.291 12.262 2.736 1.00 77.44 156 LEU A C 1
ATOM 1140 O O . LEU A 1 156 ? 7.057 13.463 2.755 1.00 77.44 156 LEU A O 1
ATOM 1144 N N . SER A 1 157 ? 7.398 11.552 3.863 1.00 66.50 157 SER A N 1
ATOM 1145 C CA . SER A 1 157 ? 7.257 12.155 5.203 1.00 66.50 157 SER A CA 1
ATOM 1146 C C . SER A 1 157 ? 8.577 12.633 5.818 1.00 66.50 157 SER A C 1
ATOM 1148 O O . SER A 1 157 ? 8.585 13.514 6.670 1.00 66.50 157 SER A O 1
ATOM 1150 N N . GLU A 1 158 ? 9.702 12.065 5.391 1.00 62.62 158 GLU A N 1
ATOM 1151 C CA . GLU A 1 158 ? 11.050 12.480 5.780 1.00 62.62 158 GLU A CA 1
ATOM 1152 C C . GLU A 1 158 ? 11.755 12.913 4.497 1.00 62.62 158 GLU A C 1
ATOM 1154 O O . GLU A 1 158 ? 11.692 12.167 3.522 1.00 62.62 158 GLU A O 1
ATOM 1159 N N . GLY A 1 159 ? 12.377 14.100 4.466 1.00 56.53 159 GLY A N 1
ATOM 1160 C CA . GLY A 1 159 ? 13.018 14.718 3.288 1.00 56.53 159 GLY A CA 1
ATOM 1161 C C . GLY A 1 159 ? 14.170 13.898 2.685 1.00 56.53 159 GLY A C 1
ATOM 1162 O O . GLY A 1 159 ? 15.338 14.279 2.748 1.00 56.53 159 GLY A O 1
ATOM 1163 N N . GLY A 1 160 ? 13.838 12.728 2.147 1.00 57.16 160 GLY A N 1
ATOM 1164 C CA . GLY A 1 160 ? 14.735 11.660 1.753 1.00 57.16 160 GLY A CA 1
ATOM 1165 C C . GLY A 1 160 ? 15.366 11.885 0.385 1.00 57.16 160 GLY A C 1
ATOM 1166 O O . GLY A 1 160 ? 14.763 12.419 -0.540 1.00 57.16 160 GLY A O 1
ATOM 1167 N N . LYS A 1 161 ? 16.615 11.430 0.275 1.00 64.38 161 LYS A N 1
ATOM 1168 C CA . LYS A 1 161 ? 17.515 11.622 -0.869 1.00 64.38 161 LYS A CA 1
ATOM 1169 C C . LYS A 1 161 ? 16.993 10.985 -2.168 1.00 64.38 161 LYS A C 1
ATOM 1171 O O . LYS A 1 161 ? 16.612 9.815 -2.163 1.00 64.38 161 LYS A O 1
ATOM 1176 N N . ASP A 1 162 ? 17.079 11.768 -3.249 1.00 73.88 162 ASP A N 1
ATOM 1177 C CA . ASP A 1 162 ? 16.895 11.456 -4.682 1.00 73.88 162 ASP A CA 1
ATOM 1178 C C . ASP A 1 162 ? 16.085 10.178 -4.999 1.00 73.88 162 ASP A C 1
ATOM 1180 O O . ASP A 1 162 ? 16.656 9.173 -5.450 1.00 73.88 162 ASP A O 1
ATOM 1184 N N . PRO A 1 163 ? 14.751 10.195 -4.807 1.00 79.50 163 PRO A N 1
ATOM 1185 C CA . PRO A 1 163 ? 13.883 9.122 -5.290 1.00 79.50 163 PRO A CA 1
ATOM 1186 C C . PRO A 1 163 ? 13.999 8.914 -6.807 1.00 79.50 163 PRO A C 1
ATOM 1188 O O . PRO A 1 163 ? 13.885 7.781 -7.272 1.00 79.50 163 PRO A O 1
ATOM 1191 N N . GLY A 1 164 ? 14.312 9.966 -7.571 1.00 87.19 164 GLY A N 1
ATOM 1192 C CA . GLY A 1 164 ? 14.467 9.905 -9.022 1.00 87.19 164 GLY A CA 1
ATOM 1193 C C . GLY A 1 164 ? 15.524 8.896 -9.469 1.00 87.19 164 GLY A C 1
ATOM 1194 O O . GLY A 1 164 ? 15.294 8.147 -10.417 1.00 87.19 164 GLY A O 1
ATOM 1195 N N . SER A 1 165 ? 16.657 8.802 -8.764 1.00 88.75 165 SER A N 1
ATOM 1196 C CA . SER A 1 165 ? 17.683 7.782 -9.051 1.00 88.75 165 SER A CA 1
ATOM 1197 C C . SER A 1 165 ? 17.139 6.351 -8.997 1.00 88.75 165 SER A C 1
ATOM 1199 O O . SER A 1 165 ? 17.499 5.515 -9.827 1.00 88.75 165 SER A O 1
ATOM 1201 N N . ARG A 1 166 ? 16.235 6.078 -8.054 1.00 89.31 166 ARG A N 1
ATOM 1202 C CA . ARG A 1 166 ? 15.651 4.753 -7.828 1.00 89.31 166 ARG A CA 1
ATOM 1203 C C . ARG A 1 166 ? 14.614 4.413 -8.888 1.00 89.31 166 ARG A C 1
ATOM 1205 O O . ARG A 1 166 ? 14.609 3.284 -9.366 1.00 89.31 166 ARG A O 1
ATOM 1212 N N . ILE A 1 167 ? 13.799 5.392 -9.284 1.00 92.44 167 ILE A N 1
ATOM 1213 C CA . ILE A 1 167 ? 12.842 5.249 -10.390 1.00 92.44 167 ILE A CA 1
ATOM 1214 C C . ILE A 1 167 ? 13.599 4.933 -11.678 1.00 92.44 167 ILE A C 1
ATOM 1216 O O . ILE A 1 167 ? 13.314 3.928 -12.319 1.00 92.44 167 ILE A O 1
ATOM 1220 N N . ARG A 1 168 ? 14.625 5.729 -12.016 1.00 94.25 168 ARG A N 1
ATOM 1221 C CA . ARG A 1 168 ? 15.439 5.512 -13.222 1.00 94.25 168 ARG A CA 1
ATOM 1222 C C . ARG A 1 168 ? 16.072 4.123 -13.240 1.00 94.25 168 ARG A C 1
ATOM 1224 O O . ARG A 1 168 ? 16.030 3.452 -14.266 1.00 94.25 168 ARG A O 1
ATOM 1231 N N . ALA A 1 169 ? 16.627 3.681 -12.111 1.00 93.75 169 ALA A N 1
ATOM 1232 C CA . ALA A 1 169 ? 17.197 2.343 -11.991 1.00 93.75 169 ALA A CA 1
ATOM 1233 C C . ALA A 1 169 ? 16.141 1.241 -12.184 1.00 93.75 169 ALA A C 1
ATOM 1235 O O . ALA A 1 169 ? 16.405 0.256 -12.869 1.00 93.75 169 ALA A O 1
ATOM 1236 N N . TRP A 1 170 ? 14.944 1.413 -11.615 1.00 94.81 170 TRP A N 1
ATOM 1237 C CA . TRP A 1 170 ? 13.858 0.449 -11.769 1.00 94.81 170 TRP A CA 1
ATOM 1238 C C . TRP A 1 170 ? 13.339 0.397 -13.213 1.00 94.81 170 TRP A C 1
ATOM 1240 O O . TRP A 1 170 ? 13.229 -0.695 -13.762 1.00 94.81 170 TRP A O 1
ATOM 1250 N N . LEU A 1 171 ? 13.108 1.547 -13.857 1.00 96.44 171 LEU A N 1
ATOM 1251 C CA . LEU A 1 171 ? 12.673 1.632 -15.259 1.00 96.44 171 LEU A CA 1
ATOM 1252 C C . LEU A 1 171 ? 13.704 1.022 -16.217 1.00 96.44 171 LEU A C 1
ATOM 1254 O O . LEU A 1 171 ? 13.341 0.293 -17.134 1.00 96.44 171 LEU A O 1
ATOM 1258 N N . ALA A 1 172 ? 14.999 1.249 -15.973 1.00 96.25 172 ALA A N 1
ATOM 1259 C CA . ALA A 1 172 ? 16.067 0.631 -16.759 1.00 96.25 172 ALA A CA 1
ATOM 1260 C C . ALA A 1 172 ? 16.067 -0.907 -16.655 1.00 96.25 172 ALA A C 1
ATOM 1262 O O . ALA A 1 172 ? 16.432 -1.586 -17.612 1.00 96.25 172 ALA A O 1
ATOM 1263 N N . ALA A 1 173 ? 15.644 -1.456 -15.512 1.00 95.06 173 ALA A N 1
ATOM 1264 C CA . ALA A 1 173 ? 15.512 -2.895 -15.301 1.00 95.06 173 ALA A CA 1
ATOM 1265 C C . ALA A 1 173 ? 14.193 -3.485 -15.845 1.00 95.06 173 ALA A C 1
ATOM 1267 O O . ALA A 1 173 ? 14.098 -4.703 -15.975 1.00 95.06 173 ALA A O 1
ATOM 1268 N N . HIS A 1 174 ? 13.201 -2.651 -16.184 1.00 95.81 174 HIS A N 1
ATOM 1269 C CA . HIS A 1 174 ? 11.879 -3.075 -16.663 1.00 95.81 174 HIS A CA 1
ATOM 1270 C C . HIS A 1 174 ? 11.507 -2.363 -17.977 1.00 95.81 174 HIS A C 1
ATOM 1272 O O . HIS A 1 174 ? 10.667 -1.457 -17.982 1.00 95.81 174 HIS A O 1
ATOM 1278 N N . PRO A 1 175 ? 12.116 -2.761 -19.113 1.00 94.75 175 PRO A N 1
ATOM 1279 C CA . PRO A 1 175 ? 11.812 -2.166 -20.410 1.00 94.75 175 PRO A CA 1
ATOM 1280 C C . PRO A 1 175 ? 10.314 -2.236 -20.737 1.00 94.75 175 PRO A C 1
ATOM 1282 O O . PRO A 1 175 ? 9.701 -3.297 -20.637 1.00 94.75 175 PRO A O 1
ATOM 1285 N N . GLY A 1 176 ? 9.736 -1.105 -21.147 1.00 94.12 176 GLY A N 1
ATOM 1286 C CA . GLY A 1 176 ? 8.312 -0.984 -21.487 1.00 94.12 176 GLY A CA 1
ATOM 1287 C C . GLY A 1 176 ? 7.406 -0.523 -20.341 1.00 94.12 176 GLY A C 1
ATOM 1288 O O . GLY A 1 176 ? 6.236 -0.251 -20.590 1.00 94.12 176 GLY A O 1
ATOM 1289 N N . CYS A 1 177 ? 7.928 -0.392 -19.119 1.00 96.44 177 CYS A N 1
ATOM 1290 C CA . CYS A 1 177 ? 7.208 0.235 -18.009 1.00 96.44 177 CYS A CA 1
ATOM 1291 C C . CYS A 1 177 ? 7.398 1.760 -17.996 1.00 96.44 177 CYS A C 1
ATOM 1293 O O . CYS A 1 177 ? 8.405 2.269 -18.497 1.00 96.44 1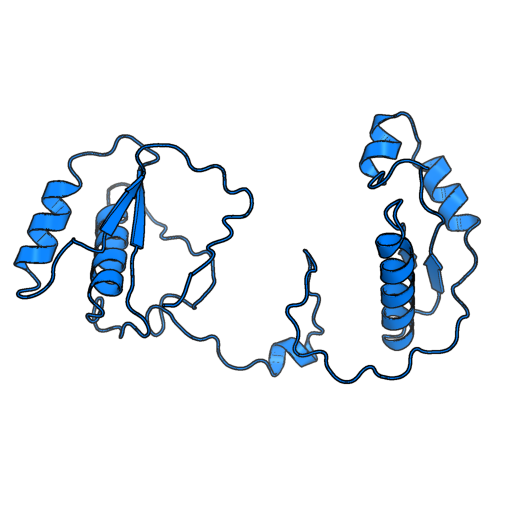77 CYS A O 1
ATOM 1295 N N . THR A 1 178 ? 6.460 2.479 -17.376 1.00 95.50 178 THR A N 1
ATOM 1296 C CA . THR A 1 178 ? 6.517 3.937 -17.172 1.00 95.50 178 THR A CA 1
ATOM 1297 C C . THR A 1 178 ? 6.253 4.304 -15.709 1.00 95.50 178 THR A C 1
ATOM 1299 O O . THR A 1 178 ? 5.835 3.473 -14.899 1.00 95.50 178 THR A O 1
ATOM 1302 N N . ASP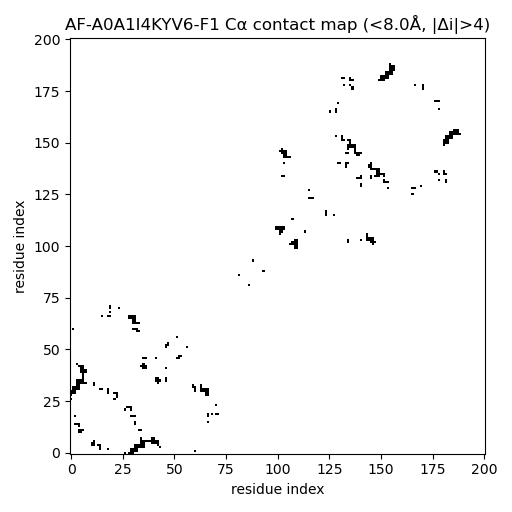 A 1 179 ? 6.530 5.550 -15.336 1.00 93.69 179 ASP A N 1
ATOM 1303 C CA . ASP A 1 179 ? 6.223 6.126 -14.025 1.00 93.69 179 ASP A CA 1
ATOM 1304 C C . ASP A 1 179 ? 5.004 7.070 -14.049 1.00 93.69 179 ASP A C 1
ATOM 1306 O O . ASP A 1 179 ? 4.710 7.718 -13.049 1.00 93.69 179 ASP A O 1
ATOM 1310 N N . ASP A 1 180 ? 4.222 7.082 -15.136 1.00 92.38 180 ASP A N 1
ATOM 1311 C CA . ASP A 1 180 ? 3.074 7.991 -15.331 1.00 92.38 180 ASP A CA 1
ATOM 1312 C C . ASP A 1 180 ? 1.973 7.832 -14.268 1.00 92.38 180 ASP A C 1
ATOM 1314 O O . ASP A 1 180 ? 1.256 8.775 -13.930 1.00 92.38 180 ASP A O 1
ATOM 1318 N N . ASN A 1 181 ? 1.828 6.619 -13.732 1.00 90.75 181 ASN A N 1
ATOM 1319 C CA . ASN A 1 181 ? 0.847 6.283 -12.701 1.00 90.75 181 ASN A CA 1
ATOM 1320 C C . ASN A 1 181 ? 1.397 6.429 -11.270 1.00 90.75 181 ASN A C 1
ATOM 1322 O O . ASN A 1 181 ? 0.676 6.119 -10.318 1.00 90.75 181 ASN A O 1
ATOM 1326 N N . LEU A 1 182 ? 2.646 6.885 -11.100 1.00 90.88 182 LEU A N 1
ATOM 1327 C CA . LEU A 1 182 ? 3.271 7.145 -9.804 1.00 90.88 182 LEU A CA 1
ATOM 1328 C C . LEU A 1 182 ? 3.174 8.632 -9.446 1.00 90.88 182 LEU A C 1
ATOM 1330 O O . LEU A 1 182 ? 3.879 9.481 -9.986 1.00 90.88 182 LEU A O 1
ATOM 1334 N N . LEU A 1 183 ? 2.315 8.937 -8.479 1.00 89.38 183 LEU A N 1
ATOM 1335 C CA . LEU A 1 183 ? 2.099 10.280 -7.956 1.00 89.38 183 LEU A CA 1
ATOM 1336 C C . LEU A 1 183 ? 2.906 10.502 -6.673 1.00 89.38 183 LEU A C 1
ATOM 1338 O O . LEU A 1 183 ? 3.150 9.571 -5.904 1.00 89.38 183 LEU A O 1
ATOM 1342 N N . TRP A 1 184 ? 3.264 11.756 -6.410 1.00 85.81 184 TRP A N 1
ATOM 1343 C CA . TRP A 1 184 ? 4.070 12.157 -5.258 1.00 85.81 184 TRP A CA 1
ATOM 1344 C C . TRP A 1 184 ? 3.276 13.076 -4.341 1.00 85.81 184 TRP A C 1
ATOM 1346 O O . TRP A 1 184 ? 2.603 13.994 -4.806 1.00 85.81 184 TRP A O 1
ATOM 1356 N N . ALA A 1 185 ? 3.388 12.852 -3.035 1.00 83.00 185 ALA A N 1
ATOM 1357 C CA . ALA A 1 185 ? 2.921 13.789 -2.022 1.00 83.00 185 ALA A CA 1
ATOM 1358 C C . ALA A 1 185 ? 4.102 14.200 -1.135 1.00 83.00 185 ALA A C 1
ATOM 1360 O O . ALA A 1 185 ? 4.700 13.362 -0.461 1.00 83.00 185 ALA A O 1
ATOM 1361 N N . GLU A 1 186 ? 4.442 15.490 -1.153 1.00 69.19 186 GLU A N 1
ATOM 1362 C CA . GLU A 1 186 ? 5.561 16.077 -0.392 1.00 69.19 186 GLU A CA 1
ATOM 1363 C C . GLU A 1 186 ? 5.137 16.638 0.976 1.00 69.19 186 GLU A C 1
ATOM 1365 O O . GLU A 1 186 ? 5.959 17.152 1.732 1.00 69.19 186 GLU A O 1
ATOM 1370 N N . SER A 1 187 ? 3.849 16.551 1.307 1.00 60.88 187 SER A N 1
ATOM 1371 C CA . SER A 1 187 ? 3.284 17.015 2.570 1.00 60.88 187 SER A CA 1
ATOM 1372 C C . SER A 1 187 ? 2.676 15.862 3.362 1.00 60.88 187 SER A C 1
ATOM 1374 O O . SER A 1 187 ? 2.213 14.860 2.811 1.00 60.88 187 SER A O 1
ATOM 1376 N N . ALA A 1 188 ? 2.673 16.008 4.689 1.00 56.66 188 ALA A N 1
ATOM 1377 C CA . ALA A 1 188 ? 1.997 15.073 5.574 1.00 56.66 188 ALA A CA 1
ATOM 1378 C C . ALA A 1 188 ? 0.495 15.050 5.252 1.00 56.66 188 ALA A C 1
ATOM 1380 O O . ALA A 1 188 ? -0.189 16.069 5.355 1.00 56.66 188 ALA A O 1
ATOM 1381 N N . ILE A 1 189 ? -0.020 13.879 4.882 1.00 57.19 189 ILE A N 1
ATOM 1382 C CA . ILE A 1 189 ? -1.455 13.662 4.709 1.00 57.19 189 ILE A CA 1
ATOM 1383 C C . ILE A 1 189 ? -2.016 13.259 6.071 1.00 57.19 189 ILE A C 1
ATOM 1385 O O . ILE A 1 189 ? -1.656 12.218 6.621 1.00 57.19 189 ILE A O 1
ATOM 1389 N N . GLN A 1 190 ? -2.904 14.078 6.630 1.00 46.31 190 GLN A N 1
ATOM 1390 C CA . GLN A 1 190 ? -3.676 13.681 7.800 1.00 46.31 190 GLN A CA 1
ATOM 1391 C C . GLN A 1 190 ? -4.714 12.648 7.348 1.00 46.31 190 GLN A C 1
ATOM 1393 O O . GLN A 1 190 ? -5.594 12.966 6.551 1.00 46.31 190 GLN A O 1
ATOM 1398 N N . ALA A 1 191 ? -4.610 11.409 7.834 1.00 45.84 191 ALA A N 1
ATOM 1399 C CA . ALA A 1 191 ? -5.530 10.321 7.503 1.00 45.84 191 ALA A CA 1
ATOM 1400 C C . ALA A 1 191 ? -6.903 10.513 8.183 1.00 45.84 191 ALA A C 1
ATOM 1402 O O . ALA A 1 191 ? -7.306 9.738 9.045 1.00 45.84 191 ALA A O 1
ATOM 1403 N N . ARG A 1 192 ? -7.629 11.576 7.824 1.00 35.19 192 ARG A N 1
ATOM 1404 C CA . ARG A 1 192 ? -9.076 11.680 8.036 1.00 35.19 192 ARG A CA 1
ATOM 1405 C C . ARG A 1 192 ? -9.749 11.220 6.750 1.00 35.19 192 ARG A C 1
ATOM 1407 O O . ARG A 1 192 ? -9.561 11.862 5.726 1.00 35.19 192 ARG A O 1
ATOM 1414 N N . SER A 1 193 ? -10.442 10.080 6.824 1.00 33.75 193 SER A N 1
ATOM 1415 C CA . SER A 1 193 ? -11.302 9.476 5.789 1.00 33.75 193 SER A CA 1
ATOM 1416 C C . SER A 1 193 ? -11.058 9.994 4.362 1.00 33.75 193 SER A C 1
ATOM 1418 O O . SER A 1 193 ? -11.760 10.884 3.878 1.00 33.75 193 SER A O 1
ATOM 1420 N N . LEU A 1 194 ? -10.058 9.436 3.679 1.00 33.28 194 LEU A N 1
ATOM 1421 C CA . LEU A 1 194 ? -9.906 9.621 2.237 1.00 33.28 194 LEU A CA 1
ATOM 1422 C C . LEU A 1 194 ? -11.042 8.865 1.539 1.00 33.28 194 LEU A C 1
ATOM 1424 O O . LEU A 1 194 ? -10.960 7.656 1.337 1.00 33.28 194 LEU A O 1
ATOM 1428 N N . VAL A 1 195 ? -12.117 9.575 1.206 1.00 32.66 195 VAL A N 1
ATOM 1429 C CA . VAL A 1 195 ? -13.164 9.072 0.314 1.00 32.66 195 VAL A CA 1
ATOM 1430 C C . VAL A 1 195 ? -12.679 9.301 -1.114 1.00 32.66 195 VAL A C 1
ATOM 1432 O O . VAL A 1 195 ? -12.686 10.426 -1.606 1.00 32.66 195 VAL A O 1
ATOM 1435 N N . PHE A 1 196 ? -12.218 8.242 -1.778 1.00 32.28 196 PHE A N 1
ATOM 1436 C CA . PHE A 1 196 ? -11.989 8.274 -3.221 1.00 32.28 196 PHE A CA 1
ATOM 1437 C C . PHE A 1 196 ? -13.320 8.009 -3.931 1.00 32.28 196 PHE A C 1
ATOM 1439 O O . PHE A 1 196 ? -13.765 6.868 -4.013 1.00 32.28 196 PHE A O 1
ATOM 1446 N N . THR A 1 197 ? -13.963 9.055 -4.449 1.00 27.16 197 THR A N 1
ATOM 1447 C CA . THR A 1 197 ? -15.047 8.908 -5.428 1.00 27.16 197 THR A CA 1
ATOM 1448 C C . THR A 1 197 ? -14.426 8.666 -6.802 1.00 27.16 197 THR A C 1
ATOM 1450 O O . THR A 1 197 ? -13.787 9.555 -7.365 1.00 27.16 197 THR A O 1
ATOM 1453 N N . ALA A 1 198 ? -14.569 7.452 -7.333 1.00 27.08 198 ALA A N 1
ATOM 1454 C CA . ALA A 1 198 ? -14.251 7.169 -8.727 1.00 27.08 198 ALA A CA 1
ATOM 1455 C C . ALA A 1 198 ? -15.474 7.515 -9.588 1.00 27.08 198 ALA A C 1
ATOM 1457 O O . ALA A 1 198 ? -16.447 6.762 -9.602 1.00 27.08 198 ALA A O 1
ATOM 1458 N N . ASP A 1 199 ? -15.426 8.643 -10.296 1.00 28.67 199 ASP A N 1
ATOM 1459 C CA . ASP A 1 199 ? -16.374 8.913 -11.378 1.00 28.67 199 ASP A CA 1
ATOM 1460 C C . ASP A 1 199 ? -16.043 7.999 -12.561 1.00 28.67 199 ASP A C 1
ATOM 1462 O O . ASP A 1 199 ? -14.929 8.007 -13.091 1.00 28.67 199 ASP A O 1
ATOM 1466 N N . SER A 1 200 ? -17.022 7.184 -12.946 1.00 29.31 200 SER A N 1
ATOM 1467 C CA . SER A 1 200 ? -16.985 6.368 -14.157 1.00 29.31 200 SER A CA 1
ATOM 1468 C C . SER A 1 200 ? -17.659 7.154 -15.280 1.00 29.31 200 SER A C 1
ATOM 1470 O O . SER A 1 200 ? -18.811 7.562 -15.139 1.00 29.31 200 SER A O 1
ATOM 1472 N N . SER A 1 201 ? -16.945 7.380 -16.381 1.00 38.41 201 SER A N 1
ATOM 1473 C CA . SER A 1 201 ? -17.502 7.782 -17.680 1.00 38.41 201 SER A CA 1
ATOM 1474 C C . SER A 1 201 ? -17.155 6.722 -18.712 1.00 38.41 201 SER A C 1
ATOM 1476 O O . SER A 1 201 ? -16.032 6.175 -18.608 1.00 38.41 201 SER A O 1
#

Radius of gyration: 24.8 Å; Cα contacts (8 Å, |Δi|>4): 221; chains: 1; bounding box: 60×38×61 Å

Mean predicted aligned error: 17.31 Å

Organism: NCBI:txid504800

pLDDT: mean 75.47, std 17.03, range [27.08, 96.75]

Secondary structure (DSSP, 8-state):
-EE---SSHHHHHHHHHHHHHHHHTT-S--EEPPPS-SSTT--HHHHHHTT--HHHHHHHHHHSPB--PPPPP------S----S-----HHHHHTPPPPPEEETTTEETT--------TTSSHHHHHHHHHHHHHHT--BTTBPBS----EEEE--S--S-HHHHHHHHHHHSTT--STTEEEE-S----S---------

InterPro domains:
  IPR027417 P-loop containing nucleoside triphosphate hydrolase [G3DSA:3.40.50.300] (90-199)